Protein AF-A0A7V8SJV7-F1 (afdb_monomer_lite)

Secondary structure (DSSP, 8-state):
--TTPPPHHHHTTT--HHHHHHHHS---EEEETTTEEEEPPB--SS--EETTEE--TT--GGGTTSPEEEEEESHHHHTTTS-GGGSHHHHHHHHHHHTT---EEEE---GGGGSHHHHHHHHTTS---TT-EEEEE-SPPPPHHHHHHTTT-----GGGTPSS-TT---BSSSS-B-HHHHHHHHHHHHHHHHHTT--

pLDDT: mean 91.73, std 7.75, range [42.62, 98.56]

Organism: NCBI:txid1494461

Foldseek 3Di:
DPPPDQFPQLVVVVDDPQNSCQQQDQQDWDDDPLLAIFGDADDDPFWGDDPRFTDQPLDDPVLPPPAEEEEEEAPQQNARQGGNCLHLQNLLSVVCVVVVHRYHYTSNYHHVRLDVSRRVSVVVVDDDDPLHHYHYDYPDDDDPVRCVVCVVVDDDCVVLPDPPDDLPDQDSDPDHGHSSSSNSVNVRVNVVCVVVVSD

Sequence (199 aa):
MKQGIIPEALLRFGENKVYANDVLDGWGLQSHEGGYDTLTDKTSTFVNRKNGYRLSPINEEENKDNKKVYFFGNSVMYGIGSDDVHTLPNLVGRNALSDNKSIYVENRANFSMNDYVRSTNLLKQIDISDEDIIVFGTHLALTVEQQNMLNGEYIDMQPYFERPHEMGEVFLDMTHMNKVGYEKMASVVYNYLVEKGLI

Structure (mmCIF, N/CA/C/O backbone):
data_AF-A0A7V8SJV7-F1
#
_entry.id   AF-A0A7V8SJV7-F1
#
loop_
_atom_site.group_PDB
_atom_site.id
_atom_site.type_symbol
_atom_site.label_atom_id
_atom_site.label_alt_id
_atom_site.label_comp_id
_atom_site.label_asym_id
_atom_site.label_entity_id
_atom_site.label_seq_id
_atom_site.pdbx_PDB_ins_code
_atom_site.Cartn_x
_atom_site.Cartn_y
_atom_site.Cartn_z
_atom_site.occupancy
_atom_site.B_iso_or_equiv
_atom_site.auth_seq_id
_atom_site.auth_comp_id
_atom_site.auth_asym_id
_atom_site.auth_atom_id
_atom_site.pdbx_PDB_model_num
ATOM 1 N N . MET A 1 1 ? 11.707 3.917 -17.491 1.00 48.69 1 MET A N 1
ATOM 2 C CA . MET A 1 1 ? 13.102 3.419 -17.433 1.00 48.69 1 MET A CA 1
ATOM 3 C C . MET A 1 1 ? 13.507 2.893 -18.805 1.00 48.69 1 MET A C 1
ATOM 5 O O . MET A 1 1 ? 12.675 2.277 -19.459 1.00 48.69 1 MET A O 1
ATOM 9 N N . LYS A 1 2 ? 14.741 3.142 -19.273 1.00 42.62 2 LYS A N 1
ATOM 10 C CA . LYS A 1 2 ? 15.271 2.438 -20.457 1.00 42.62 2 LYS A CA 1
ATOM 11 C C . LYS A 1 2 ? 15.326 0.944 -20.124 1.00 42.62 2 LYS A C 1
ATOM 13 O O . LYS A 1 2 ? 15.839 0.599 -19.062 1.00 42.62 2 LYS A O 1
ATOM 18 N N . GLN A 1 3 ? 14.792 0.082 -20.992 1.00 49.69 3 GLN A N 1
ATOM 19 C CA . GLN A 1 3 ? 14.873 -1.371 -20.809 1.00 49.69 3 GLN A CA 1
ATOM 20 C C . GLN A 1 3 ? 16.333 -1.780 -20.541 1.00 49.69 3 GLN A C 1
ATOM 22 O O . GLN A 1 3 ? 17.220 -1.456 -21.329 1.00 49.69 3 GLN A O 1
ATOM 27 N N . GLY A 1 4 ? 16.581 -2.457 -19.414 1.00 62.34 4 GLY A N 1
ATOM 28 C CA . GLY A 1 4 ? 17.861 -3.109 -19.111 1.00 62.34 4 GLY A CA 1
ATOM 29 C C . GLY A 1 4 ? 18.773 -2.455 -18.063 1.00 62.34 4 GLY A C 1
ATOM 30 O O . GLY A 1 4 ? 19.779 -3.075 -17.719 1.00 62.34 4 GLY A O 1
ATOM 31 N N . ILE A 1 5 ? 18.457 -1.270 -17.524 1.00 78.69 5 ILE A N 1
ATOM 32 C CA . ILE A 1 5 ? 19.232 -0.677 -16.415 1.00 78.69 5 ILE A CA 1
ATOM 33 C C . ILE A 1 5 ? 18.546 -1.002 -15.086 1.00 78.69 5 ILE A C 1
ATOM 35 O O . ILE A 1 5 ? 17.416 -0.579 -14.857 1.00 78.69 5 ILE A O 1
ATOM 39 N N . ILE A 1 6 ? 19.242 -1.741 -14.218 1.00 83.69 6 ILE A N 1
ATOM 40 C CA . ILE A 1 6 ? 18.799 -2.009 -12.844 1.00 83.69 6 ILE A CA 1
ATOM 41 C C . ILE A 1 6 ? 19.159 -0.790 -11.983 1.00 83.69 6 ILE A C 1
ATOM 43 O O . ILE A 1 6 ? 20.321 -0.373 -12.024 1.00 83.69 6 ILE A O 1
ATOM 47 N N . PRO A 1 7 ? 18.219 -0.224 -11.206 1.00 85.88 7 PRO A N 1
ATOM 48 C CA . PRO A 1 7 ? 18.524 0.840 -10.255 1.00 85.88 7 PRO A CA 1
ATOM 49 C C . PRO A 1 7 ? 19.639 0.440 -9.279 1.00 85.88 7 PRO A C 1
ATOM 51 O O . PRO A 1 7 ? 19.616 -0.653 -8.710 1.00 85.88 7 PRO A O 1
ATOM 54 N N . GLU A 1 8 ? 20.597 1.338 -9.040 1.00 86.69 8 GLU A N 1
ATOM 55 C CA . GLU A 1 8 ? 21.720 1.107 -8.115 1.00 86.69 8 GLU A CA 1
ATOM 56 C C . GLU A 1 8 ? 21.239 0.750 -6.702 1.00 86.69 8 GLU A C 1
ATOM 58 O O . GLU A 1 8 ? 21.776 -0.150 -6.054 1.00 86.69 8 GLU A O 1
ATOM 63 N N . ALA A 1 9 ? 20.154 1.390 -6.266 1.00 87.69 9 ALA A N 1
ATOM 64 C CA . ALA A 1 9 ? 19.517 1.135 -4.984 1.00 87.69 9 ALA A CA 1
ATOM 65 C C . ALA A 1 9 ? 18.977 -0.302 -4.826 1.00 87.69 9 ALA A C 1
ATOM 67 O O . ALA A 1 9 ? 18.765 -0.723 -3.693 1.00 87.69 9 ALA A O 1
ATOM 68 N N . LEU A 1 10 ? 18.795 -1.071 -5.911 1.00 87.94 10 LEU A N 1
ATOM 69 C CA . LEU A 1 10 ? 18.535 -2.517 -5.845 1.00 87.94 10 LEU A CA 1
ATOM 70 C C . LEU A 1 10 ? 19.834 -3.331 -5.815 1.00 87.94 10 LEU A C 1
ATOM 72 O O . LEU A 1 10 ? 19.969 -4.255 -5.016 1.00 87.94 10 LEU A O 1
ATOM 76 N N . LEU A 1 11 ? 20.819 -2.961 -6.638 1.00 85.44 11 LEU A N 1
ATOM 77 C CA . LEU A 1 11 ? 22.111 -3.657 -6.718 1.00 85.44 11 LEU A CA 1
ATOM 78 C C . LEU A 1 11 ? 22.851 -3.692 -5.374 1.00 85.44 11 LEU A C 1
ATOM 80 O O . LEU A 1 11 ? 23.536 -4.671 -5.077 1.00 85.44 11 LEU A O 1
ATOM 84 N N . ARG A 1 12 ? 22.675 -2.660 -4.539 1.00 83.56 12 ARG A N 1
ATOM 85 C CA . ARG A 1 12 ? 23.255 -2.568 -3.188 1.00 83.56 12 ARG A CA 1
ATOM 86 C C . ARG A 1 12 ? 22.945 -3.781 -2.303 1.00 83.56 12 ARG A C 1
ATOM 88 O O . ARG A 1 12 ? 23.726 -4.078 -1.405 1.00 83.56 12 ARG A O 1
ATOM 95 N N . PHE A 1 13 ? 21.843 -4.486 -2.550 1.00 84.31 13 PHE A N 1
ATOM 96 C CA . PHE A 1 13 ? 21.436 -5.636 -1.741 1.00 84.31 13 PHE A CA 1
ATOM 97 C C . PHE A 1 13 ? 21.752 -6.988 -2.384 1.00 84.31 13 PHE A C 1
ATOM 99 O O . PHE A 1 13 ? 21.229 -8.009 -1.948 1.00 84.31 13 PHE A O 1
ATOM 106 N N . GLY A 1 14 ? 22.610 -7.008 -3.409 1.00 81.06 14 GLY A N 1
ATOM 107 C CA . GLY A 1 14 ? 22.932 -8.231 -4.144 1.00 81.06 14 GLY A CA 1
ATOM 108 C C . GLY A 1 14 ? 21.791 -8.716 -5.041 1.00 81.06 14 GLY A C 1
ATOM 109 O O . GLY A 1 14 ? 21.840 -9.847 -5.527 1.00 81.06 14 GLY A O 1
ATOM 110 N N . GLU A 1 15 ? 20.782 -7.872 -5.279 1.00 85.38 15 GLU A N 1
ATOM 111 C CA . GLU A 1 15 ? 19.633 -8.234 -6.100 1.00 85.38 15 GLU A CA 1
ATOM 112 C C . GLU A 1 15 ? 20.052 -8.397 -7.561 1.00 85.38 15 GLU A C 1
ATOM 114 O O . GLU A 1 15 ? 20.725 -7.551 -8.159 1.00 85.38 15 GLU A O 1
ATOM 119 N N . ASN A 1 16 ? 19.660 -9.524 -8.148 1.00 88.00 16 ASN A N 1
ATOM 120 C CA . ASN A 1 16 ? 20.040 -9.880 -9.508 1.00 88.00 16 ASN A CA 1
ATOM 121 C C . ASN A 1 16 ? 18.997 -9.396 -10.536 1.00 88.00 16 ASN A C 1
ATOM 123 O O . ASN A 1 16 ? 17.955 -8.832 -10.204 1.00 88.00 16 ASN A O 1
ATOM 127 N N . LYS A 1 17 ? 19.261 -9.648 -11.824 1.00 89.00 17 LYS A N 1
ATOM 128 C CA . LYS A 1 17 ? 18.330 -9.306 -12.916 1.00 89.00 17 LYS A CA 1
ATOM 129 C C . LYS A 1 17 ? 16.954 -9.961 -12.780 1.00 89.00 17 LYS A C 1
ATOM 131 O O . LYS A 1 17 ? 15.976 -9.358 -13.202 1.00 89.00 17 LYS A O 1
ATOM 136 N N . VAL A 1 18 ? 16.876 -11.172 -12.223 1.00 90.62 18 VAL A N 1
ATOM 137 C CA . VAL A 1 18 ? 15.602 -11.876 -12.012 1.00 90.62 18 VAL A CA 1
ATOM 138 C C . VAL A 1 18 ? 14.773 -11.132 -10.970 1.00 90.62 18 VAL A C 1
ATOM 140 O O . VAL A 1 18 ? 13.625 -10.807 -11.249 1.00 90.62 18 VAL A O 1
ATOM 143 N N . TYR A 1 19 ? 15.378 -10.774 -9.833 1.00 92.69 19 TYR A N 1
ATOM 144 C CA . TYR A 1 19 ? 14.725 -9.946 -8.818 1.00 92.69 19 TYR A CA 1
ATOM 145 C C . TYR A 1 19 ? 14.263 -8.611 -9.405 1.00 92.69 19 TYR A C 1
ATOM 147 O O . TYR A 1 19 ? 13.090 -8.263 -9.308 1.00 92.69 19 TYR A O 1
ATOM 155 N N . ALA A 1 20 ? 15.169 -7.886 -10.070 1.00 91.56 20 ALA A N 1
ATOM 156 C CA . ALA A 1 20 ? 14.862 -6.576 -10.635 1.00 91.56 20 ALA A CA 1
ATOM 157 C C . ALA A 1 20 ? 13.698 -6.635 -11.636 1.00 91.56 20 ALA A C 1
ATOM 159 O O . ALA A 1 20 ? 12.823 -5.777 -11.597 1.00 91.56 20 ALA A O 1
ATOM 160 N N . ASN A 1 21 ? 13.655 -7.655 -12.497 1.00 90.12 21 ASN A N 1
ATOM 161 C CA . ASN A 1 21 ? 12.530 -7.852 -13.406 1.00 90.12 21 ASN A CA 1
ATOM 162 C C . ASN A 1 21 ? 11.239 -8.138 -12.634 1.00 90.12 21 ASN A C 1
ATOM 164 O O . ASN A 1 21 ? 10.219 -7.529 -12.922 1.00 90.12 21 ASN A O 1
ATOM 168 N N . ASP A 1 22 ? 11.268 -9.005 -11.625 1.00 92.19 22 ASP A N 1
ATOM 169 C CA . ASP A 1 22 ? 10.061 -9.363 -10.883 1.00 92.19 22 ASP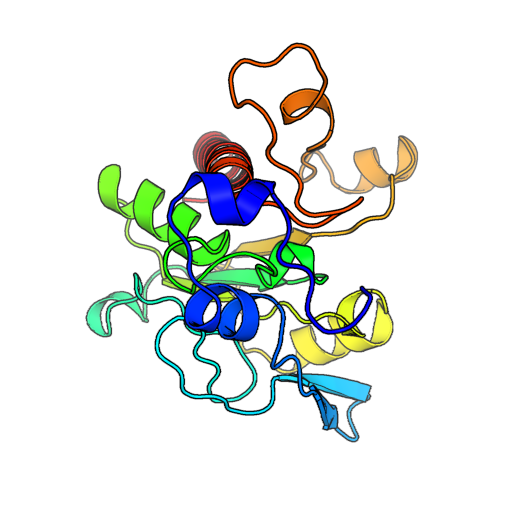 A CA 1
ATOM 170 C C . ASP A 1 22 ? 9.426 -8.174 -10.151 1.00 92.19 22 ASP A C 1
ATOM 172 O O . ASP A 1 22 ? 8.202 -8.032 -10.208 1.00 92.19 22 ASP A O 1
ATOM 176 N N . VAL A 1 23 ? 10.237 -7.328 -9.502 1.00 92.81 23 VAL A N 1
ATOM 177 C CA . VAL A 1 23 ? 9.761 -6.219 -8.649 1.00 92.81 23 VAL A CA 1
ATOM 178 C C . VAL A 1 23 ? 9.513 -4.908 -9.398 1.00 92.81 23 VAL A C 1
ATOM 180 O O . VAL A 1 23 ? 8.841 -4.018 -8.870 1.00 92.81 23 VAL A O 1
ATOM 183 N N . LEU A 1 24 ? 10.059 -4.766 -10.611 1.00 90.06 24 LEU A N 1
ATOM 184 C CA . LEU A 1 24 ? 9.850 -3.597 -11.476 1.00 90.06 24 LEU A CA 1
ATOM 185 C C . LEU A 1 24 ? 8.854 -3.862 -12.611 1.00 90.06 24 LEU A C 1
ATOM 187 O O . LEU A 1 24 ? 8.426 -2.909 -13.254 1.00 90.06 24 LEU A O 1
ATOM 191 N N . ASP A 1 25 ? 8.459 -5.115 -12.847 1.00 81.62 25 ASP A N 1
ATOM 192 C CA . ASP A 1 25 ? 7.519 -5.516 -13.902 1.00 81.62 25 ASP A CA 1
ATOM 193 C C . ASP A 1 25 ? 6.270 -6.215 -13.341 1.00 81.62 25 ASP A C 1
ATOM 195 O O . ASP A 1 25 ? 6.180 -6.599 -12.173 1.00 81.62 25 ASP A O 1
ATOM 199 N N . GLY A 1 26 ? 5.286 -6.447 -14.205 1.00 64.44 26 GLY A N 1
ATOM 200 C CA . GLY A 1 26 ? 4.135 -7.291 -13.930 1.00 64.44 26 GLY A CA 1
ATOM 201 C C . GLY A 1 26 ? 3.063 -6.546 -13.165 1.00 64.44 26 GLY A C 1
ATOM 202 O O . GLY A 1 26 ? 2.604 -7.023 -12.137 1.00 64.44 26 GLY A O 1
ATOM 203 N N . TRP A 1 27 ? 2.687 -5.369 -13.658 1.00 75.06 27 TRP A N 1
ATOM 204 C CA . TRP A 1 27 ? 1.606 -4.556 -13.101 1.00 75.06 27 TRP A CA 1
ATOM 205 C C . TRP A 1 27 ? 0.420 -4.600 -14.074 1.00 75.06 27 TRP A C 1
ATOM 207 O O . TRP A 1 27 ? -0.208 -3.599 -14.381 1.00 75.06 27 TRP A O 1
ATOM 217 N N . GLY A 1 28 ? 0.133 -5.769 -14.650 1.00 88.69 28 GLY A N 1
ATOM 218 C CA . GLY A 1 28 ? -1.054 -5.917 -15.490 1.00 88.69 28 GLY A CA 1
ATOM 219 C C . GLY A 1 28 ? -2.304 -5.559 -14.687 1.00 88.69 28 GLY A C 1
ATOM 220 O O . GLY A 1 28 ? -2.431 -6.015 -13.546 1.00 88.69 28 GLY A O 1
ATOM 221 N N . LEU A 1 29 ? -3.187 -4.751 -15.273 1.00 93.62 29 LEU A N 1
ATOM 222 C CA . LEU A 1 29 ? -4.510 -4.449 -14.731 1.00 93.62 29 LEU A CA 1
ATOM 223 C C . LEU A 1 29 ? -5.591 -5.110 -15.568 1.00 93.62 29 LEU A C 1
ATOM 225 O O . LEU A 1 29 ? -5.466 -5.243 -16.786 1.00 93.62 29 LEU A O 1
ATOM 229 N N . GLN A 1 30 ? -6.671 -5.460 -14.891 1.00 95.31 30 GLN A N 1
ATOM 230 C CA . GLN A 1 30 ? -7.943 -5.808 -15.484 1.00 95.31 30 GLN A CA 1
ATOM 231 C C . GLN A 1 30 ? -8.956 -4.732 -15.100 1.00 95.31 30 GLN A C 1
ATOM 233 O O . GLN A 1 30 ? -9.189 -4.507 -13.913 1.00 95.31 30 GLN A O 1
ATOM 238 N N . SER A 1 31 ? -9.545 -4.087 -16.106 1.00 95.81 31 SER A N 1
ATOM 239 C CA . SER A 1 31 ? -10.628 -3.124 -15.909 1.00 95.81 31 SER A CA 1
ATOM 240 C C . SER A 1 31 ? -11.980 -3.810 -15.850 1.00 95.81 31 SER A C 1
ATOM 242 O O . SER A 1 31 ? -12.256 -4.725 -16.626 1.00 95.81 31 SER A O 1
ATOM 244 N N . HIS A 1 32 ? -12.831 -3.323 -14.953 1.00 95.62 32 HIS A N 1
ATOM 245 C CA . HIS A 1 32 ? -14.173 -3.844 -14.720 1.00 95.62 32 HIS A CA 1
ATOM 246 C C . HIS A 1 32 ? -15.228 -2.803 -15.092 1.00 95.62 32 HIS A C 1
ATOM 248 O O . HIS A 1 32 ? -15.006 -1.599 -14.946 1.00 95.62 32 HIS A O 1
ATOM 254 N N . GLU A 1 33 ? -16.402 -3.259 -15.537 1.00 93.50 33 GLU A N 1
ATOM 255 C CA . GLU A 1 33 ? -17.519 -2.383 -15.938 1.00 93.50 33 GLU A CA 1
ATOM 256 C C . GLU A 1 33 ? -17.985 -1.452 -14.807 1.00 93.50 33 GLU A C 1
ATOM 258 O O . GLU A 1 33 ? -18.451 -0.346 -15.068 1.00 93.50 33 GLU A O 1
ATOM 263 N N . GLY A 1 34 ? -17.775 -1.851 -13.547 1.00 93.00 34 GLY A N 1
ATOM 264 C CA . GLY A 1 34 ? -18.027 -1.027 -12.360 1.00 93.00 34 GLY A CA 1
ATOM 265 C C . GLY A 1 34 ? -17.076 0.166 -12.186 1.00 93.00 34 GLY A C 1
ATOM 266 O O . GLY A 1 34 ? -17.136 0.841 -11.161 1.00 93.00 34 GLY A O 1
ATOM 267 N N . GLY A 1 35 ? -16.183 0.428 -13.145 1.00 95.12 35 GLY A N 1
ATOM 268 C CA . GLY A 1 35 ? -15.289 1.582 -13.127 1.00 95.12 35 GLY A CA 1
ATOM 269 C C . GLY A 1 35 ? -14.179 1.468 -12.086 1.00 95.12 35 GLY A C 1
ATOM 270 O O . GLY A 1 35 ? -13.818 2.476 -11.482 1.00 95.12 35 GLY A O 1
ATOM 271 N N . TYR A 1 36 ? -13.668 0.258 -11.862 1.00 95.31 36 TYR A N 1
ATOM 272 C CA . TYR A 1 36 ? -12.511 -0.032 -11.015 1.00 95.31 36 TYR A CA 1
ATOM 273 C C . TYR A 1 36 ? -11.554 -0.987 -11.737 1.00 95.31 36 TYR A C 1
ATOM 275 O O . TYR A 1 36 ? -11.956 -1.691 -12.666 1.00 95.31 36 TYR A O 1
ATOM 283 N N . ASP A 1 37 ? -10.296 -1.023 -11.295 1.00 95.56 37 ASP A N 1
ATOM 284 C CA . ASP A 1 37 ? -9.301 -1.976 -11.788 1.00 95.56 37 ASP A CA 1
ATOM 285 C C . ASP A 1 37 ? -8.809 -2.889 -10.669 1.00 95.56 37 ASP A C 1
ATOM 287 O O . ASP A 1 37 ? -8.705 -2.484 -9.508 1.00 95.56 37 ASP A O 1
ATOM 291 N N . THR A 1 38 ? -8.438 -4.108 -11.047 1.00 95.38 38 THR A N 1
ATOM 292 C CA . THR A 1 38 ? -7.729 -5.060 -10.188 1.00 95.38 38 THR A CA 1
ATOM 293 C C . THR A 1 38 ? -6.444 -5.525 -10.859 1.00 95.38 38 THR A C 1
ATOM 295 O O . THR A 1 38 ? -6.291 -5.430 -12.077 1.00 95.38 38 THR A O 1
ATOM 298 N N . LEU A 1 39 ? -5.506 -6.059 -10.080 1.00 95.50 39 LEU A N 1
ATOM 299 C CA . LEU A 1 39 ? -4.285 -6.642 -10.632 1.00 95.50 39 LEU A CA 1
ATOM 300 C C . LEU A 1 39 ? -4.593 -7.949 -11.373 1.00 95.50 39 LEU A C 1
ATOM 302 O O . LEU A 1 39 ? -5.377 -8.766 -10.902 1.00 95.50 39 LEU A O 1
ATOM 306 N N . THR A 1 40 ? -3.948 -8.177 -12.513 1.00 95.44 40 THR A N 1
ATOM 307 C CA . THR A 1 40 ? -3.954 -9.505 -13.134 1.00 95.44 40 THR A CA 1
ATOM 308 C C . THR A 1 40 ? -3.154 -10.486 -12.285 1.00 95.44 40 THR A C 1
ATOM 310 O O . THR A 1 40 ? -2.173 -10.105 -11.642 1.00 95.44 40 THR A O 1
ATOM 313 N N . ASP A 1 41 ? -3.529 -11.759 -12.308 1.00 95.75 41 ASP A N 1
ATOM 314 C CA . ASP A 1 41 ? -2.775 -12.786 -11.596 1.00 95.75 41 ASP A CA 1
ATOM 315 C C . ASP A 1 41 ? -1.335 -12.890 -12.137 1.00 95.75 41 ASP A C 1
ATOM 317 O O . ASP A 1 41 ? -1.059 -12.705 -13.327 1.00 95.75 41 ASP A O 1
ATOM 321 N N . LYS A 1 42 ? -0.383 -13.133 -11.235 1.00 94.06 42 LYS A N 1
ATOM 322 C CA . LYS A 1 42 ? 1.035 -13.390 -11.530 1.00 94.06 42 LYS A CA 1
ATOM 323 C C . LYS A 1 42 ? 1.591 -14.274 -10.434 1.00 94.06 42 LYS A C 1
ATOM 325 O O . LYS A 1 42 ? 1.377 -14.006 -9.256 1.00 94.06 42 LYS A O 1
ATOM 330 N N . THR A 1 43 ? 2.372 -15.262 -10.830 1.00 94.62 43 THR A N 1
ATOM 331 C CA . THR A 1 43 ? 3.179 -16.055 -9.908 1.00 94.62 43 THR A CA 1
ATOM 332 C C . THR A 1 43 ? 4.626 -15.938 -10.341 1.00 94.62 43 THR A C 1
ATOM 334 O O . THR A 1 43 ? 4.944 -16.177 -11.507 1.00 94.62 43 THR A O 1
ATOM 337 N N . SER A 1 44 ? 5.491 -15.536 -9.419 1.00 94.19 44 SER A N 1
ATOM 338 C CA . SER A 1 44 ? 6.931 -15.454 -9.638 1.00 94.19 44 SER A CA 1
ATOM 339 C C . SER A 1 44 ? 7.673 -15.713 -8.328 1.00 94.19 44 SER A C 1
ATOM 341 O O . SER A 1 44 ? 7.059 -15.950 -7.288 1.00 94.19 44 SER A O 1
ATOM 343 N N . THR A 1 45 ? 9.003 -15.695 -8.369 1.00 93.88 45 THR A N 1
ATOM 344 C CA . THR A 1 45 ? 9.815 -15.945 -7.174 1.00 93.88 45 THR A CA 1
ATOM 345 C C . THR A 1 45 ? 9.625 -14.853 -6.121 1.00 93.88 45 THR A C 1
ATOM 347 O O . THR A 1 45 ? 9.597 -15.158 -4.933 1.00 93.88 45 THR A O 1
ATOM 350 N N . PHE A 1 46 ? 9.488 -13.594 -6.547 1.00 95.31 46 PHE A N 1
ATOM 351 C CA . PHE A 1 46 ? 9.515 -12.440 -5.642 1.00 95.31 46 PHE A CA 1
ATOM 352 C C . PHE A 1 46 ? 8.202 -11.654 -5.576 1.00 95.31 46 PHE A C 1
ATOM 354 O O . PHE A 1 46 ? 7.996 -10.917 -4.613 1.00 95.31 46 PHE A O 1
ATOM 361 N N . VAL A 1 47 ? 7.330 -11.772 -6.585 1.00 94.94 47 VAL A N 1
ATOM 362 C CA . VAL A 1 47 ? 6.089 -10.991 -6.666 1.00 94.94 47 VAL A CA 1
ATOM 363 C C . VAL A 1 47 ? 4.916 -11.858 -7.090 1.00 94.94 47 VAL A C 1
ATOM 365 O O . VAL A 1 47 ? 4.840 -12.325 -8.230 1.00 94.94 47 VAL A O 1
ATOM 368 N N . ASN A 1 48 ? 3.946 -11.991 -6.194 1.00 95.88 48 ASN A N 1
ATOM 369 C CA . ASN A 1 48 ? 2.771 -12.822 -6.387 1.00 95.88 48 ASN A CA 1
ATOM 370 C C . ASN A 1 48 ? 1.493 -12.000 -6.256 1.00 95.88 48 ASN A C 1
ATOM 372 O O . ASN A 1 48 ? 1.278 -11.244 -5.308 1.00 95.88 48 ASN A O 1
ATOM 376 N N . ARG A 1 49 ? 0.616 -12.164 -7.243 1.00 95.12 49 ARG A N 1
ATOM 377 C CA . ARG A 1 49 ? -0.676 -11.491 -7.343 1.00 95.12 49 ARG A CA 1
ATOM 378 C C . ARG A 1 49 ? -1.720 -12.543 -7.641 1.00 95.12 49 ARG A C 1
ATOM 380 O O . ARG A 1 49 ? -1.523 -13.364 -8.539 1.00 95.12 49 ARG A O 1
ATOM 387 N N . LYS A 1 50 ? -2.807 -12.522 -6.889 1.00 95.69 50 LYS A N 1
ATOM 388 C CA . LYS A 1 50 ? -3.894 -13.477 -7.050 1.00 95.69 50 LYS A CA 1
ATOM 389 C C . LYS A 1 50 ? -5.208 -12.809 -6.697 1.00 95.69 50 LYS A C 1
ATOM 391 O O . LYS A 1 50 ? -5.263 -12.041 -5.740 1.00 95.69 50 LYS A O 1
ATOM 396 N N . ASN A 1 51 ? -6.262 -13.122 -7.443 1.00 95.38 51 ASN A N 1
ATOM 397 C CA . ASN A 1 51 ? -7.617 -12.627 -7.191 1.00 95.38 51 ASN A CA 1
ATOM 398 C C . ASN A 1 51 ? -7.697 -11.091 -7.144 1.00 95.38 51 ASN A C 1
ATOM 400 O O . ASN A 1 51 ? -8.458 -10.521 -6.362 1.00 95.38 51 ASN A O 1
ATOM 404 N N . GLY A 1 52 ? -6.902 -10.406 -7.967 1.00 94.88 52 GLY A N 1
ATOM 405 C CA . GLY A 1 52 ? -6.987 -8.955 -8.088 1.00 94.88 52 GLY A CA 1
ATOM 406 C C . GLY A 1 52 ? -6.080 -8.135 -7.170 1.00 94.88 52 GLY A C 1
ATOM 407 O O . GLY A 1 52 ? -6.071 -6.911 -7.306 1.00 94.88 52 GLY A O 1
ATOM 408 N N . TYR A 1 53 ? -5.319 -8.759 -6.267 1.00 95.44 53 TYR A N 1
ATOM 409 C CA . TYR A 1 53 ? -4.469 -8.065 -5.294 1.00 95.44 53 TYR A CA 1
ATOM 410 C C . TYR A 1 53 ? -3.107 -8.749 -5.113 1.00 95.44 53 TYR A C 1
ATOM 412 O O . TYR A 1 53 ? -2.898 -9.888 -5.544 1.00 95.44 53 TYR A O 1
ATOM 420 N N . ARG A 1 54 ? -2.149 -8.029 -4.523 1.00 95.88 54 ARG A N 1
ATOM 421 C CA . ARG A 1 54 ? -0.808 -8.555 -4.243 1.00 95.88 54 ARG A CA 1
ATOM 422 C C . ARG A 1 54 ? -0.821 -9.329 -2.925 1.00 95.88 54 ARG A C 1
ATOM 424 O O . ARG A 1 54 ? -1.428 -8.881 -1.955 1.00 95.88 54 ARG A O 1
ATOM 431 N N . LEU A 1 55 ? -0.179 -10.493 -2.897 1.00 95.44 55 LEU A N 1
ATOM 432 C CA . LEU A 1 55 ? -0.198 -11.371 -1.730 1.00 95.44 55 LEU A CA 1
ATOM 433 C C . LEU A 1 55 ? 0.751 -10.876 -0.632 1.00 95.44 55 LEU A C 1
ATOM 435 O O . LEU A 1 55 ? 1.861 -10.430 -0.914 1.00 95.44 55 LEU A O 1
ATOM 439 N N . SER A 1 56 ? 0.310 -11.010 0.620 1.00 96.44 56 SER A N 1
ATOM 440 C CA . SER A 1 56 ? 1.106 -10.734 1.820 1.00 96.44 56 SER A CA 1
ATOM 441 C C . SER A 1 56 ? 1.508 -12.066 2.468 1.00 96.44 56 SER A C 1
ATOM 443 O O . SER A 1 56 ? 0.657 -12.702 3.089 1.00 96.44 56 SER A O 1
ATOM 445 N N . PRO A 1 57 ? 2.762 -12.530 2.335 1.00 95.19 57 PRO A N 1
ATOM 446 C CA . PRO A 1 57 ? 3.191 -13.835 2.849 1.00 95.19 57 PRO A CA 1
ATOM 447 C C . PRO A 1 57 ? 3.187 -13.946 4.381 1.00 95.19 57 PRO A C 1
ATOM 449 O O . PRO A 1 57 ? 3.289 -15.054 4.892 1.00 95.19 57 PRO A O 1
ATOM 452 N N . ILE A 1 58 ? 3.079 -12.831 5.111 1.00 94.44 58 ILE A N 1
ATOM 453 C CA . ILE A 1 58 ? 2.904 -12.824 6.570 1.00 94.44 58 ILE A CA 1
ATOM 454 C C . ILE A 1 58 ? 1.517 -13.311 7.008 1.00 94.44 58 ILE A C 1
ATOM 456 O O . ILE A 1 58 ? 1.340 -13.687 8.161 1.00 94.44 58 ILE A O 1
ATOM 460 N N . ASN A 1 59 ? 0.527 -13.285 6.112 1.00 92.50 59 ASN A N 1
ATOM 461 C CA . ASN A 1 59 ? -0.816 -13.725 6.449 1.00 92.50 59 ASN A CA 1
ATOM 462 C C . ASN A 1 59 ? -0.857 -15.246 6.556 1.00 92.50 59 ASN A C 1
ATOM 464 O O . ASN A 1 59 ? -0.628 -15.961 5.579 1.00 92.50 59 ASN A O 1
ATOM 468 N N . GLU A 1 60 ? -1.247 -15.721 7.729 1.00 84.19 60 GLU A N 1
ATOM 469 C CA . GLU A 1 60 ? -1.554 -17.124 7.964 1.00 84.19 60 GLU A CA 1
ATOM 470 C C . GLU A 1 60 ? -3.067 -17.348 7.864 1.00 84.19 60 GLU A C 1
ATOM 472 O O . GLU A 1 60 ? -3.862 -16.468 8.199 1.00 84.19 60 GLU A O 1
ATOM 477 N N . GLU A 1 61 ? -3.481 -18.530 7.398 1.00 81.31 61 GLU A N 1
ATOM 478 C CA . GLU A 1 61 ? -4.904 -18.875 7.238 1.00 81.31 61 GLU A CA 1
ATOM 479 C C . GLU A 1 61 ? -5.664 -18.791 8.572 1.00 81.31 61 GLU A C 1
ATOM 481 O O . GLU A 1 61 ? -6.834 -18.418 8.596 1.00 81.31 61 GLU A O 1
ATOM 486 N N . GLU A 1 62 ? -4.987 -19.084 9.685 1.00 79.19 62 GLU A N 1
ATOM 487 C CA . GLU A 1 62 ? -5.539 -18.969 11.039 1.00 79.19 62 GLU A CA 1
ATOM 488 C C . GLU A 1 62 ? -5.866 -17.529 11.455 1.00 79.19 62 GLU A C 1
ATOM 490 O O . GLU A 1 62 ? -6.700 -17.325 12.332 1.00 79.19 62 GLU A O 1
ATOM 495 N N . ASN A 1 63 ? -5.274 -16.530 10.792 1.00 79.31 63 ASN A N 1
ATOM 496 C CA . ASN A 1 63 ? -5.447 -15.117 11.120 1.00 79.31 63 ASN A CA 1
ATOM 497 C C . ASN A 1 63 ? -6.442 -14.393 10.201 1.00 79.31 63 ASN A C 1
ATOM 499 O O . ASN A 1 63 ? -6.631 -13.189 10.343 1.00 79.31 63 ASN A O 1
ATOM 503 N N . LYS A 1 64 ? -7.095 -15.092 9.262 1.00 81.44 64 LYS A N 1
ATOM 504 C CA . LYS A 1 64 ? -8.003 -14.476 8.270 1.00 81.44 64 LYS A CA 1
ATOM 505 C C . LYS A 1 64 ? -9.234 -13.785 8.861 1.00 81.44 64 LYS A C 1
ATOM 507 O O . LYS A 1 64 ? -9.806 -12.908 8.214 1.00 81.44 64 LYS A O 1
ATOM 512 N N . ASP A 1 65 ? -9.629 -14.209 10.059 1.00 83.44 65 ASP A N 1
ATOM 513 C CA . ASP A 1 65 ? -10.795 -13.698 10.782 1.00 8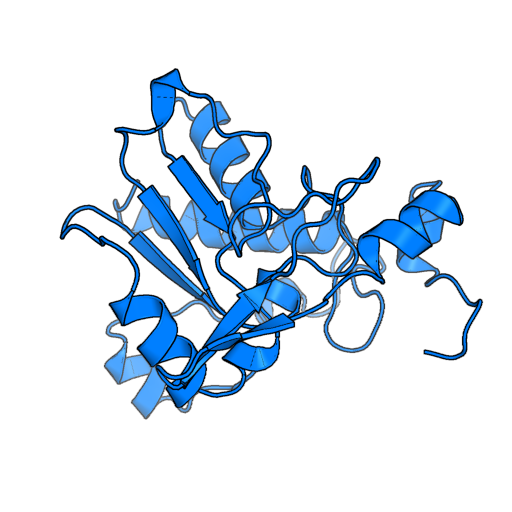3.44 65 ASP A CA 1
ATOM 514 C C . ASP A 1 65 ? -10.407 -12.620 11.812 1.00 83.44 65 ASP A C 1
ATOM 516 O O . ASP A 1 65 ? -11.270 -12.079 12.502 1.00 83.44 65 ASP A O 1
ATOM 520 N N . ASN A 1 66 ? -9.115 -12.284 11.916 1.00 87.00 66 ASN A N 1
ATOM 521 C CA . ASN A 1 66 ? -8.654 -11.180 12.753 1.00 87.00 66 ASN A CA 1
ATOM 522 C C . ASN A 1 66 ? -8.920 -9.833 12.078 1.00 87.00 66 ASN A C 1
ATOM 524 O O . ASN A 1 66 ? -9.236 -9.760 10.889 1.00 87.00 66 ASN A O 1
ATOM 528 N N . LYS A 1 67 ? -8.746 -8.753 12.849 1.00 92.75 67 LYS A N 1
ATOM 529 C CA . LYS A 1 67 ? -8.875 -7.372 12.372 1.00 92.75 67 LYS A CA 1
ATOM 530 C C . LYS A 1 67 ? -8.078 -7.176 11.081 1.00 92.75 67 LYS A C 1
ATOM 532 O O . LYS A 1 67 ? -6.869 -7.444 11.055 1.00 92.75 67 LYS A O 1
ATOM 537 N N . LYS A 1 68 ? -8.742 -6.713 10.019 1.00 96.38 68 LYS A N 1
ATOM 538 C CA . LYS A 1 68 ? -8.102 -6.546 8.715 1.00 96.38 68 LYS A CA 1
ATOM 539 C C . LYS A 1 68 ? -7.576 -5.131 8.560 1.00 96.38 68 LYS A C 1
ATOM 541 O O . LYS A 1 68 ? -8.224 -4.156 8.932 1.00 96.38 68 LYS A O 1
ATOM 546 N N . VAL A 1 69 ? -6.393 -5.022 7.973 1.00 97.75 69 VAL A N 1
ATOM 547 C CA . VAL A 1 69 ? -5.787 -3.754 7.575 1.00 97.75 69 VAL A CA 1
ATOM 548 C C . VAL A 1 69 ? -5.600 -3.784 6.067 1.00 97.75 69 VAL A C 1
ATOM 550 O O . VAL A 1 69 ? -4.720 -4.464 5.532 1.00 97.75 69 VAL A O 1
ATOM 553 N N . TYR A 1 70 ? -6.457 -3.052 5.371 1.00 97.50 70 TYR A N 1
ATOM 554 C CA . TYR A 1 70 ? -6.418 -2.928 3.926 1.00 97.50 70 TYR A CA 1
ATOM 555 C C . TYR A 1 70 ? -5.538 -1.751 3.523 1.00 97.50 70 TYR A C 1
ATOM 557 O O . TYR A 1 70 ? -5.710 -0.630 3.996 1.00 97.50 70 TYR A O 1
ATOM 565 N N . PHE A 1 71 ? -4.628 -1.991 2.591 1.00 97.31 71 PHE A N 1
ATOM 566 C CA . PHE A 1 71 ? -3.757 -0.972 2.028 1.00 97.31 71 PHE A CA 1
ATOM 567 C C . PHE A 1 71 ? -4.192 -0.655 0.607 1.00 97.31 71 PHE A C 1
ATOM 569 O O . PHE A 1 71 ? -4.217 -1.527 -0.262 1.00 97.31 71 PHE A O 1
ATOM 576 N N . PHE A 1 72 ? -4.498 0.613 0.373 1.00 95.50 72 PHE A N 1
ATOM 577 C CA . PHE A 1 72 ? -4.941 1.153 -0.902 1.00 95.50 72 PHE A CA 1
ATOM 578 C C . PHE A 1 72 ? -4.038 2.293 -1.347 1.00 95.50 72 PHE A C 1
ATOM 580 O O . PHE A 1 72 ? -3.361 2.930 -0.541 1.00 95.50 72 PHE A O 1
ATOM 587 N N . GLY A 1 73 ? -4.070 2.581 -2.642 1.00 93.44 73 GLY A N 1
ATOM 588 C CA . GLY A 1 73 ? -3.357 3.706 -3.221 1.00 93.44 73 GLY A CA 1
ATOM 589 C C . GLY A 1 73 ? -2.471 3.286 -4.377 1.00 93.44 73 GLY A C 1
ATOM 590 O O . GLY A 1 73 ? -2.693 2.268 -5.029 1.00 93.44 73 GLY A O 1
ATOM 591 N N . ASN A 1 74 ? -1.482 4.125 -4.643 1.00 91.19 74 ASN A N 1
ATOM 592 C CA . ASN A 1 74 ? -0.703 4.108 -5.872 1.00 91.19 74 ASN A CA 1
ATOM 593 C C . ASN A 1 74 ? 0.427 3.056 -5.896 1.00 91.19 74 ASN A C 1
ATOM 595 O O . ASN A 1 74 ? 0.461 2.087 -5.137 1.00 91.19 74 ASN A O 1
ATOM 599 N N . SER A 1 75 ? 1.368 3.259 -6.816 1.00 93.12 75 SER A N 1
ATOM 600 C CA . SER A 1 75 ? 2.522 2.401 -7.067 1.00 93.12 75 SER A CA 1
ATOM 601 C C . SER A 1 75 ? 3.432 2.185 -5.848 1.00 93.12 75 SER A C 1
ATOM 603 O O . SER A 1 75 ? 4.005 1.102 -5.700 1.00 93.12 75 SER A O 1
ATOM 605 N N . VAL A 1 76 ? 3.538 3.169 -4.950 1.00 94.31 76 VAL A N 1
ATOM 606 C CA . VAL A 1 76 ? 4.286 3.021 -3.692 1.00 94.31 76 VAL A CA 1
ATOM 607 C C . VAL A 1 76 ? 3.557 2.069 -2.755 1.00 94.31 76 VAL A C 1
ATOM 609 O O . VAL A 1 76 ? 4.156 1.126 -2.255 1.00 94.31 76 VAL A O 1
ATOM 612 N N . MET A 1 77 ? 2.245 2.229 -2.583 1.00 95.81 77 MET A N 1
ATOM 613 C CA . MET A 1 77 ? 1.457 1.335 -1.723 1.00 95.81 77 MET A CA 1
ATOM 614 C C . MET A 1 77 ? 1.454 -0.109 -2.244 1.00 95.81 77 MET A C 1
ATOM 616 O O . MET A 1 77 ? 1.536 -1.056 -1.464 1.00 95.81 77 MET A O 1
ATOM 620 N N . TYR A 1 78 ? 1.448 -0.282 -3.568 1.00 95.69 78 TYR A N 1
ATOM 621 C CA . TYR A 1 78 ? 1.590 -1.592 -4.205 1.00 95.69 78 TYR A CA 1
ATOM 622 C C . TYR A 1 78 ? 2.958 -2.249 -3.927 1.00 95.69 78 TYR A C 1
ATOM 624 O O . TYR A 1 78 ? 3.060 -3.479 -3.886 1.00 95.69 78 TYR A O 1
ATOM 632 N N . GLY A 1 79 ? 4.014 -1.464 -3.702 1.00 95.25 79 GLY A N 1
ATOM 633 C CA . GLY A 1 79 ? 5.334 -1.983 -3.355 1.00 95.25 79 GLY A CA 1
ATOM 634 C C . GLY A 1 79 ? 6.271 -2.174 -4.549 1.00 95.25 79 GLY A C 1
ATOM 635 O O . GLY A 1 79 ? 7.017 -3.155 -4.577 1.00 95.25 79 GLY A O 1
ATOM 636 N N . ILE A 1 80 ? 6.232 -1.298 -5.561 1.00 93.50 80 ILE A N 1
ATOM 637 C CA . ILE A 1 80 ? 7.213 -1.353 -6.661 1.00 93.50 80 ILE A CA 1
ATOM 638 C C . ILE A 1 80 ? 8.620 -1.196 -6.126 1.00 93.50 80 ILE A C 1
ATOM 640 O O . ILE A 1 80 ? 8.871 -0.336 -5.280 1.00 93.50 80 ILE A O 1
ATOM 644 N N . GLY A 1 81 ? 9.519 -2.034 -6.643 1.00 91.75 81 GLY A N 1
ATOM 645 C CA . GLY A 1 81 ? 10.891 -2.104 -6.162 1.00 91.75 81 GLY A CA 1
ATOM 646 C C . GLY A 1 81 ? 11.118 -3.069 -5.002 1.00 91.75 81 GLY A C 1
ATOM 647 O O . GLY A 1 81 ? 12.269 -3.310 -4.639 1.00 91.75 81 GLY A O 1
ATOM 648 N N . SER A 1 82 ? 10.048 -3.646 -4.454 1.00 94.62 82 SER A N 1
ATOM 649 C CA . SER A 1 82 ? 10.090 -4.601 -3.349 1.00 94.62 82 SER A CA 1
ATOM 650 C C . SER A 1 82 ? 9.504 -5.945 -3.757 1.00 94.62 82 SER A C 1
ATOM 652 O O . SER A 1 82 ? 8.551 -6.000 -4.538 1.00 94.62 82 SER A O 1
ATOM 654 N N . ASP A 1 83 ? 10.040 -7.024 -3.196 1.00 95.69 83 ASP A N 1
ATOM 655 C CA . ASP A 1 83 ? 9.391 -8.337 -3.179 1.00 95.69 83 ASP A CA 1
ATOM 656 C C . ASP A 1 83 ? 8.200 -8.356 -2.199 1.00 95.69 83 ASP A C 1
ATOM 658 O O . ASP A 1 83 ? 7.952 -7.389 -1.475 1.00 95.69 83 ASP A O 1
ATOM 662 N N . ASP A 1 84 ? 7.423 -9.441 -2.195 1.00 96.94 84 ASP A N 1
ATOM 663 C CA . ASP A 1 84 ? 6.217 -9.551 -1.364 1.00 96.94 84 ASP A CA 1
ATOM 664 C C . ASP A 1 84 ? 6.516 -9.419 0.137 1.00 96.94 84 ASP A C 1
ATOM 666 O O . ASP A 1 84 ? 5.739 -8.798 0.872 1.00 96.94 84 ASP A O 1
ATOM 670 N N . VAL A 1 85 ? 7.664 -9.938 0.593 1.00 97.25 85 VAL A N 1
ATOM 671 C CA . VAL A 1 85 ? 8.043 -9.900 2.011 1.00 97.25 85 VAL A CA 1
ATOM 672 C C . VAL A 1 85 ? 8.477 -8.499 2.464 1.00 97.25 85 VAL A C 1
ATOM 674 O O . VAL A 1 85 ? 8.425 -8.215 3.662 1.00 97.25 85 VAL A O 1
ATOM 677 N N . HIS A 1 86 ? 8.859 -7.611 1.549 1.00 97.56 86 HIS A N 1
ATOM 678 C CA . HIS A 1 86 ? 9.266 -6.232 1.838 1.00 97.56 86 HIS A CA 1
ATOM 679 C C . HIS A 1 86 ? 8.247 -5.188 1.349 1.00 97.56 86 HIS A C 1
ATOM 681 O O . HIS A 1 86 ? 8.585 -4.012 1.195 1.00 97.56 86 HIS A O 1
ATOM 687 N N . THR A 1 87 ? 6.996 -5.578 1.092 1.00 97.31 87 THR A N 1
ATOM 688 C CA . THR A 1 87 ? 5.915 -4.606 0.867 1.00 97.31 87 THR A CA 1
ATOM 689 C C . THR A 1 87 ? 5.477 -3.949 2.174 1.00 97.31 87 THR A C 1
ATOM 691 O O . THR A 1 87 ? 5.539 -4.567 3.237 1.00 97.31 87 THR A O 1
ATOM 694 N N . LEU A 1 88 ? 4.982 -2.707 2.093 1.00 98.06 88 LEU A N 1
ATOM 695 C CA . LEU A 1 88 ? 4.446 -1.982 3.249 1.00 98.06 88 LEU A CA 1
ATOM 696 C C . LEU A 1 88 ? 3.427 -2.816 4.059 1.00 98.06 88 LEU A C 1
ATOM 698 O O . LEU A 1 88 ? 3.619 -2.924 5.271 1.00 98.06 88 LEU A O 1
ATOM 702 N N . PRO A 1 89 ? 2.407 -3.457 3.448 1.00 97.88 89 PRO A N 1
ATOM 703 C CA . PRO A 1 89 ? 1.426 -4.238 4.204 1.00 97.88 89 PRO A CA 1
ATOM 704 C C . PRO A 1 89 ? 2.078 -5.398 4.952 1.00 97.88 89 PRO A C 1
ATOM 706 O O . PRO A 1 89 ? 1.859 -5.565 6.150 1.00 97.88 89 PRO A O 1
ATOM 709 N N . ASN A 1 90 ? 2.948 -6.153 4.274 1.00 98.06 90 ASN A N 1
ATOM 710 C CA . ASN A 1 90 ? 3.629 -7.294 4.871 1.00 98.06 90 ASN A CA 1
ATOM 711 C C . ASN A 1 90 ? 4.540 -6.885 6.039 1.00 98.06 90 ASN A C 1
ATOM 713 O O . ASN A 1 90 ? 4.602 -7.575 7.053 1.00 98.06 90 ASN A O 1
ATOM 717 N N . LEU A 1 91 ? 5.238 -5.756 5.908 1.00 98.56 91 LEU A N 1
ATOM 718 C CA . LEU A 1 91 ? 6.107 -5.218 6.952 1.00 98.56 91 LEU A CA 1
ATOM 719 C C . LEU A 1 91 ? 5.310 -4.702 8.160 1.00 98.56 91 LEU A C 1
ATOM 721 O O . LEU A 1 91 ? 5.720 -4.948 9.290 1.00 98.56 91 LEU A O 1
ATOM 725 N N . VAL A 1 92 ? 4.153 -4.063 7.950 1.00 98.44 92 VAL A N 1
ATOM 726 C CA . VAL A 1 92 ? 3.244 -3.689 9.051 1.00 98.44 92 VAL A CA 1
ATOM 727 C C . VAL A 1 92 ? 2.728 -4.935 9.773 1.00 98.44 92 VAL A C 1
ATOM 729 O O . VAL A 1 92 ? 2.780 -4.984 10.999 1.00 98.44 92 VAL A O 1
ATOM 732 N N . GLY A 1 93 ? 2.312 -5.968 9.033 1.00 97.31 93 GLY A N 1
ATOM 733 C CA . GLY A 1 93 ? 1.913 -7.254 9.614 1.00 97.31 93 GLY A CA 1
ATOM 734 C C . GLY A 1 93 ? 3.037 -7.913 10.418 1.00 97.31 93 GLY A C 1
ATOM 735 O O . GLY A 1 93 ? 2.807 -8.408 11.517 1.00 97.31 93 GLY A O 1
ATOM 736 N N . ARG A 1 94 ? 4.280 -7.852 9.923 1.00 96.94 94 ARG A N 1
ATOM 737 C CA . ARG A 1 94 ? 5.457 -8.375 10.632 1.00 96.94 94 ARG A CA 1
ATOM 738 C C . ARG A 1 94 ? 5.719 -7.635 11.945 1.00 96.94 94 ARG A C 1
ATOM 740 O O . ARG A 1 94 ? 6.008 -8.290 12.941 1.00 96.94 94 ARG A O 1
ATOM 747 N N . ASN A 1 95 ? 5.622 -6.306 11.944 1.00 97.88 95 ASN A N 1
ATOM 748 C CA . ASN A 1 95 ? 5.810 -5.496 13.151 1.00 97.88 95 ASN A CA 1
ATOM 749 C C . ASN A 1 95 ? 4.706 -5.765 14.188 1.00 97.88 95 ASN A C 1
ATOM 751 O O . ASN A 1 95 ? 4.987 -5.888 15.376 1.00 97.88 95 ASN A O 1
ATOM 755 N N . ALA A 1 96 ? 3.458 -5.926 13.739 1.00 96.50 96 ALA A N 1
ATOM 756 C CA . ALA A 1 96 ? 2.361 -6.326 14.615 1.00 96.50 96 ALA A CA 1
ATOM 757 C C . ALA A 1 96 ? 2.629 -7.698 15.251 1.00 96.50 96 ALA A C 1
ATOM 759 O O . ALA A 1 96 ? 2.535 -7.844 16.470 1.00 96.50 96 ALA A O 1
ATOM 760 N N . LEU A 1 97 ? 3.055 -8.677 14.447 1.00 94.38 97 LEU A N 1
ATOM 761 C CA . LEU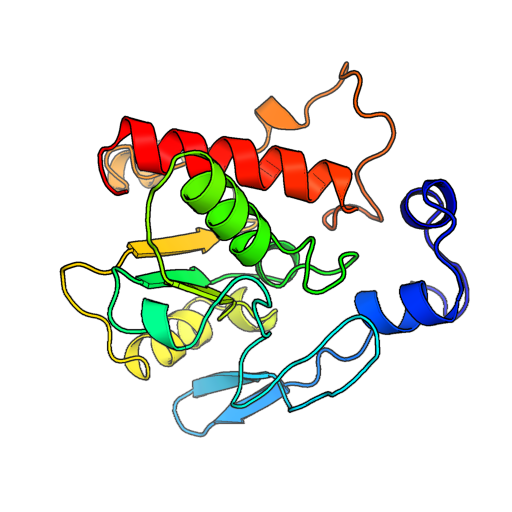 A 1 97 ? 3.386 -10.012 14.935 1.00 94.38 97 LEU A CA 1
ATOM 762 C C . LEU A 1 97 ? 4.528 -9.988 15.963 1.00 94.38 97 LEU A C 1
ATOM 764 O O . LEU A 1 97 ? 4.435 -10.672 16.981 1.00 94.38 97 LEU A O 1
ATOM 768 N N . SER A 1 98 ? 5.582 -9.187 15.746 1.00 95.56 98 SER A N 1
ATOM 769 C CA . SER A 1 98 ? 6.681 -9.064 16.719 1.00 95.56 98 SER A CA 1
ATOM 770 C C . SER A 1 98 ? 6.239 -8.489 18.065 1.00 95.56 98 SER A C 1
ATOM 772 O O . SER A 1 98 ? 6.841 -8.809 19.089 1.00 95.56 98 SER A O 1
ATOM 774 N N . ASP A 1 99 ? 5.155 -7.714 18.072 1.00 96.12 99 ASP A N 1
ATOM 775 C CA . ASP A 1 99 ? 4.546 -7.145 19.275 1.00 96.12 99 ASP A CA 1
ATOM 776 C C . ASP A 1 99 ? 3.387 -8.005 19.817 1.00 96.12 99 ASP A C 1
ATOM 778 O O . ASP A 1 99 ? 2.633 -7.567 20.686 1.00 96.12 99 ASP A O 1
ATOM 782 N N . ASN A 1 100 ? 3.253 -9.251 19.342 1.00 93.94 100 ASN A N 1
ATOM 783 C CA . ASN A 1 100 ? 2.181 -10.191 19.695 1.00 93.94 100 ASN A CA 1
ATOM 784 C C . ASN A 1 100 ? 0.766 -9.659 19.402 1.00 93.94 100 ASN A C 1
ATOM 786 O O . ASN A 1 100 ? -0.193 -9.996 20.101 1.00 93.94 100 ASN A O 1
ATOM 790 N N . LYS A 1 101 ? 0.622 -8.829 18.367 1.00 92.00 101 LYS A N 1
ATOM 791 C CA . LYS A 1 101 ? -0.667 -8.389 17.829 1.00 92.00 101 LYS A CA 1
ATOM 792 C C . LYS A 1 101 ? -1.019 -9.246 16.626 1.00 92.00 101 LYS A C 1
ATOM 794 O O . LYS A 1 101 ? -0.170 -9.493 15.772 1.00 92.00 101 LYS A O 1
ATOM 799 N N . SER A 1 102 ? -2.278 -9.667 16.543 1.00 89.12 102 SER A N 1
ATOM 800 C CA . SER A 1 102 ? -2.752 -10.444 15.403 1.00 89.12 102 SER A CA 1
ATOM 801 C C . SER A 1 102 ? -3.659 -9.607 14.511 1.00 89.12 102 SER A C 1
ATOM 803 O O . SER A 1 102 ? -4.734 -9.178 14.927 1.00 89.12 102 SER A O 1
ATOM 805 N N . ILE A 1 103 ? -3.195 -9.363 13.287 1.00 94.81 103 ILE A N 1
ATOM 806 C CA . ILE A 1 103 ? -3.904 -8.627 12.239 1.00 94.81 103 ILE A CA 1
ATOM 807 C C . ILE A 1 103 ? -3.763 -9.369 10.911 1.00 94.81 103 ILE A C 1
ATOM 809 O O . ILE A 1 103 ? -2.809 -10.122 10.712 1.00 94.81 103 ILE A O 1
ATOM 813 N N . TYR A 1 104 ? -4.680 -9.110 9.985 1.00 96.56 104 TYR A N 1
ATOM 814 C CA . TYR A 1 104 ? -4.613 -9.618 8.618 1.00 96.56 104 TYR A CA 1
ATOM 815 C C . TYR A 1 104 ? -4.399 -8.463 7.640 1.00 96.56 104 TYR A C 1
ATOM 817 O O . TYR A 1 104 ? -5.190 -7.523 7.610 1.00 96.56 104 TYR A O 1
ATOM 825 N N . VAL A 1 105 ? -3.336 -8.494 6.835 1.00 97.38 105 VAL A N 1
ATOM 826 C CA . VAL A 1 105 ? -2.953 -7.347 5.989 1.00 97.38 105 VAL A CA 1
ATOM 827 C C . VAL A 1 105 ? -3.208 -7.614 4.509 1.00 97.38 105 VAL A C 1
ATOM 829 O O . VAL A 1 105 ? -2.700 -8.580 3.942 1.00 97.38 105 VAL A O 1
ATOM 832 N N . GLU A 1 106 ? -3.932 -6.732 3.826 1.00 97.00 106 GLU A N 1
ATOM 833 C CA . GLU A 1 106 ? -4.222 -6.895 2.397 1.00 97.00 106 GLU A CA 1
ATOM 834 C C . GLU A 1 106 ? -3.669 -5.752 1.552 1.00 97.00 106 GLU A C 1
ATOM 836 O O . GLU A 1 106 ? -4.016 -4.589 1.741 1.00 97.00 106 GLU A O 1
ATOM 841 N N . ASN A 1 107 ? -2.853 -6.089 0.552 1.00 97.25 107 ASN A N 1
ATOM 842 C CA . ASN A 1 107 ? -2.340 -5.121 -0.409 1.00 97.25 107 ASN A CA 1
ATOM 843 C C . ASN A 1 107 ? -3.289 -4.971 -1.609 1.00 97.25 107 ASN A C 1
ATOM 845 O O . ASN A 1 107 ? -3.102 -5.598 -2.655 1.00 97.25 107 ASN A O 1
ATOM 849 N N . ARG A 1 108 ? -4.317 -4.132 -1.452 1.00 95.88 108 ARG A N 1
ATOM 850 C CA . ARG A 1 108 ? -5.310 -3.796 -2.489 1.00 95.88 108 ARG A CA 1
ATOM 851 C C . ARG A 1 108 ? -4.864 -2.649 -3.402 1.00 95.88 108 ARG A C 1
ATOM 853 O O . ARG A 1 108 ? -5.601 -2.275 -4.314 1.00 95.88 108 ARG A O 1
ATOM 860 N N . ALA A 1 109 ? -3.672 -2.102 -3.177 1.00 94.88 109 ALA A N 1
ATOM 861 C CA . ALA A 1 109 ? -3.136 -1.000 -3.950 1.00 94.88 109 ALA A CA 1
ATOM 862 C C . ALA A 1 109 ? -2.847 -1.403 -5.399 1.00 94.88 109 ALA A C 1
ATOM 864 O O . ALA A 1 109 ? -2.357 -2.496 -5.701 1.00 94.88 109 ALA A O 1
ATOM 865 N N . ASN A 1 110 ? -3.125 -0.480 -6.312 1.00 90.75 110 ASN A N 1
ATOM 866 C CA . ASN A 1 110 ? -2.752 -0.595 -7.709 1.00 90.75 110 ASN A CA 1
ATOM 867 C C . ASN A 1 110 ? -2.620 0.806 -8.328 1.00 90.75 110 ASN A C 1
ATOM 869 O O . ASN A 1 110 ? -3.197 1.779 -7.861 1.00 90.75 110 ASN A O 1
ATOM 873 N N . PHE A 1 111 ? -1.846 0.950 -9.398 1.00 84.56 111 PHE A N 1
ATOM 874 C CA . PHE A 1 111 ? -1.494 2.272 -9.936 1.00 84.56 111 PHE A CA 1
ATOM 875 C C . PHE A 1 111 ? -2.660 3.036 -10.580 1.00 84.56 111 PHE A C 1
ATOM 877 O O . PHE A 1 111 ? -2.555 4.255 -10.741 1.00 84.56 111 PHE A O 1
ATOM 884 N N . SER A 1 112 ? -3.771 2.364 -10.917 1.00 85.31 112 SER A N 1
ATOM 885 C CA . SER A 1 112 ? -4.987 3.066 -11.348 1.00 85.31 112 SER A CA 1
ATOM 886 C C . SER A 1 112 ? -5.572 3.924 -10.228 1.00 85.31 112 SER A C 1
ATOM 888 O O . SER A 1 112 ? -6.290 4.876 -10.505 1.00 85.31 112 SER A O 1
ATOM 890 N N . MET A 1 113 ? -5.206 3.651 -8.972 1.00 87.19 113 MET A N 1
ATOM 891 C CA . MET A 1 113 ? -5.714 4.348 -7.793 1.00 87.19 113 MET A CA 1
ATOM 892 C C . MET A 1 113 ? -5.128 5.747 -7.577 1.00 87.19 113 MET A C 1
ATOM 894 O O . MET A 1 113 ? -5.464 6.424 -6.610 1.00 87.19 113 MET A O 1
ATOM 898 N N . ASN A 1 114 ? -4.292 6.229 -8.499 1.00 83.06 114 ASN A N 1
ATOM 899 C CA . ASN A 1 114 ? -4.088 7.673 -8.633 1.00 83.06 114 ASN A CA 1
ATOM 900 C C . ASN A 1 114 ? -5.384 8.386 -9.081 1.00 83.06 114 ASN A C 1
ATOM 902 O O . ASN A 1 114 ? -5.520 9.590 -8.890 1.00 83.06 114 ASN A O 1
ATOM 906 N N . ASP A 1 115 ? -6.336 7.646 -9.660 1.00 87.81 115 ASP A N 1
ATOM 907 C CA . ASP A 1 115 ? -7.699 8.086 -9.936 1.00 87.81 115 ASP A CA 1
ATOM 908 C C . ASP A 1 115 ? -8.609 7.778 -8.729 1.00 87.81 115 ASP A C 1
ATOM 910 O O . ASP A 1 115 ? -8.839 6.621 -8.351 1.00 87.81 115 ASP A O 1
ATOM 914 N N . TYR A 1 116 ? -9.153 8.833 -8.119 1.00 82.94 116 TYR A N 1
ATOM 915 C CA . TYR A 1 116 ? -10.051 8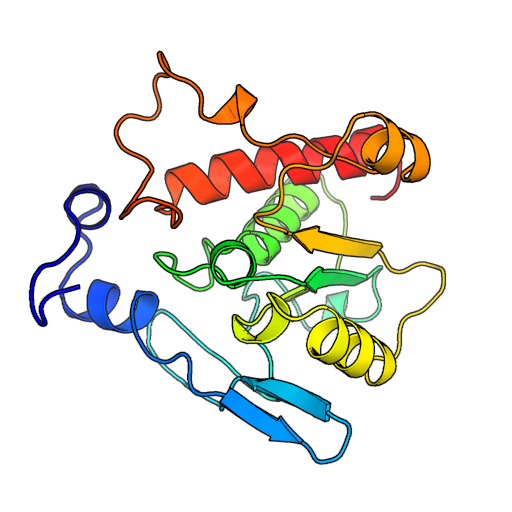.726 -6.968 1.00 82.94 116 TYR A CA 1
ATOM 916 C C . TYR A 1 116 ? -11.351 7.978 -7.272 1.00 82.94 116 TYR A C 1
ATOM 918 O O . TYR A 1 116 ? -11.869 7.278 -6.400 1.00 82.94 116 TYR A O 1
ATOM 926 N N . VAL A 1 117 ? -11.880 8.082 -8.492 1.00 90.31 117 VAL A N 1
ATOM 927 C CA . VAL A 1 117 ? -13.112 7.390 -8.894 1.00 90.31 117 VAL A CA 1
ATOM 928 C C . VAL A 1 117 ? -12.857 5.889 -8.951 1.00 90.31 117 VAL A C 1
ATOM 930 O O . VAL A 1 117 ? -13.601 5.119 -8.347 1.00 90.31 117 VAL A O 1
ATOM 933 N N . ARG A 1 118 ? -11.761 5.464 -9.588 1.00 91.25 118 ARG A N 1
ATOM 934 C CA . ARG A 1 118 ? -11.395 4.038 -9.643 1.00 91.25 118 ARG A CA 1
ATOM 935 C C . ARG A 1 118 ? -11.134 3.462 -8.258 1.00 91.25 118 ARG A C 1
ATOM 937 O O . ARG A 1 118 ? -11.608 2.370 -7.947 1.00 91.25 118 ARG A O 1
ATOM 944 N N . SER A 1 119 ? -10.438 4.220 -7.414 1.00 88.38 119 SER A N 1
ATOM 945 C CA . SER A 1 119 ? -10.130 3.806 -6.042 1.00 88.38 119 SER A CA 1
ATOM 946 C C . SER A 1 119 ? -11.390 3.606 -5.209 1.00 88.38 119 SER A C 1
ATOM 948 O O . SER A 1 119 ? -11.582 2.551 -4.608 1.00 88.38 119 SER A O 1
ATOM 950 N N . THR A 1 120 ? -12.273 4.607 -5.206 1.00 90.56 120 THR A N 1
ATOM 951 C CA . THR A 1 120 ? -13.531 4.563 -4.448 1.00 90.56 120 THR A CA 1
ATOM 952 C C . THR A 1 120 ? -14.488 3.502 -4.980 1.00 90.56 120 THR A C 1
ATOM 954 O O . THR A 1 120 ? -15.216 2.898 -4.196 1.00 90.56 120 THR A O 1
ATOM 957 N N . ASN A 1 121 ? -14.474 3.212 -6.282 1.00 94.75 121 ASN A N 1
ATOM 958 C CA . ASN A 1 121 ? -15.258 2.115 -6.842 1.00 94.75 121 ASN A CA 1
ATOM 959 C C . ASN A 1 121 ? -14.725 0.738 -6.434 1.00 94.75 121 ASN A C 1
ATOM 961 O O . ASN A 1 121 ? -15.550 -0.133 -6.167 1.00 94.75 121 ASN A O 1
ATOM 965 N N . LEU A 1 122 ? -13.401 0.545 -6.321 1.00 93.50 122 LEU A N 1
ATOM 966 C CA . LEU A 1 122 ? -12.840 -0.710 -5.801 1.00 93.50 122 LEU A CA 1
ATOM 967 C C . LEU A 1 122 ? -13.195 -0.914 -4.325 1.00 93.50 122 LEU A C 1
ATOM 969 O O . LEU A 1 122 ? -13.600 -2.009 -3.951 1.00 93.50 122 LEU A O 1
ATOM 973 N N . LEU A 1 123 ? -13.092 0.139 -3.508 1.00 92.62 123 LEU A N 1
ATOM 974 C CA . LEU A 1 123 ? -13.476 0.109 -2.090 1.00 92.62 123 LEU A CA 1
ATOM 975 C C . LEU A 1 123 ? -14.908 -0.415 -1.894 1.00 92.62 123 LEU A C 1
ATOM 977 O O . LEU A 1 123 ? -15.142 -1.232 -1.015 1.00 92.62 123 LEU A O 1
ATOM 981 N N . LYS A 1 124 ? -15.848 -0.030 -2.769 1.00 93.44 124 LYS A N 1
ATOM 982 C CA . LYS A 1 124 ? -17.245 -0.510 -2.739 1.00 93.44 124 LYS A CA 1
ATOM 983 C C . LYS A 1 124 ? -17.421 -1.997 -3.071 1.00 93.44 124 LYS A C 1
ATOM 985 O O . LYS A 1 124 ? -18.511 -2.517 -2.866 1.00 93.44 124 LYS A O 1
ATOM 990 N N . GLN A 1 125 ? -16.411 -2.657 -3.640 1.00 94.19 125 GLN A N 1
ATOM 991 C CA . GLN A 1 125 ? -16.464 -4.089 -3.970 1.00 94.19 125 GLN A CA 1
ATOM 992 C C . GLN A 1 125 ? -15.911 -4.978 -2.855 1.00 94.19 125 GLN A C 1
ATOM 994 O O . GLN A 1 125 ? -15.920 -6.201 -2.988 1.00 94.19 125 GLN A O 1
ATOM 999 N N . ILE A 1 126 ? -15.364 -4.379 -1.798 1.00 92.88 126 ILE A N 1
ATOM 1000 C CA . ILE A 1 126 ? -14.722 -5.096 -0.705 1.00 92.88 126 ILE A CA 1
ATOM 1001 C C . ILE A 1 126 ? -15.681 -5.089 0.479 1.00 92.88 126 ILE A C 1
ATOM 1003 O O . ILE A 1 126 ? -16.274 -4.063 0.804 1.00 92.88 126 ILE A O 1
ATOM 1007 N N . ASP A 1 127 ? -15.832 -6.253 1.101 1.00 92.38 127 ASP A N 1
ATOM 1008 C CA . ASP A 1 127 ? -16.593 -6.398 2.335 1.00 92.38 127 ASP A CA 1
ATOM 1009 C C . ASP A 1 127 ? -15.740 -5.885 3.502 1.00 92.38 127 ASP A C 1
ATOM 1011 O O . ASP A 1 127 ? -14.823 -6.565 3.970 1.00 92.38 127 ASP A O 1
ATOM 1015 N N . ILE A 1 128 ? -15.974 -4.626 3.873 1.00 92.00 128 ILE A N 1
ATOM 1016 C CA . ILE A 1 128 ? -15.261 -3.911 4.933 1.00 92.00 128 ILE A CA 1
ATOM 1017 C C . ILE A 1 128 ? -16.206 -3.786 6.123 1.00 92.00 128 ILE A C 1
ATOM 1019 O O . ILE A 1 128 ? -17.317 -3.271 5.986 1.00 92.00 128 ILE A O 1
ATOM 1023 N N . SER A 1 129 ? -15.752 -4.244 7.285 1.00 92.25 129 SER A N 1
ATOM 1024 C CA . SER A 1 129 ? -16.464 -4.092 8.551 1.00 92.25 129 SER A CA 1
ATOM 1025 C C . SER A 1 129 ? -16.042 -2.819 9.289 1.00 92.25 129 SER A C 1
ATOM 1027 O O . SER A 1 129 ? -14.973 -2.268 9.031 1.00 92.25 129 SER A O 1
ATOM 1029 N N . ASP A 1 130 ? -16.851 -2.381 10.257 1.00 91.44 130 ASP A N 1
ATOM 1030 C CA . ASP A 1 130 ? -16.546 -1.213 11.103 1.00 91.44 130 ASP A CA 1
ATOM 1031 C C . ASP A 1 130 ? -15.266 -1.387 11.946 1.00 91.44 130 ASP A C 1
ATOM 1033 O O . ASP A 1 130 ? -14.699 -0.412 12.435 1.00 91.44 130 ASP A O 1
ATOM 1037 N N . GLU A 1 131 ? -14.805 -2.628 12.123 1.00 91.88 131 GLU A N 1
ATOM 1038 C CA . GLU A 1 131 ? -13.589 -2.947 12.872 1.00 91.88 131 GLU A CA 1
ATOM 1039 C C . GLU A 1 131 ? -12.322 -2.927 12.014 1.00 91.88 131 GLU A C 1
ATOM 1041 O O . GLU A 1 131 ? -11.216 -2.940 12.568 1.00 91.88 131 GLU A O 1
ATOM 1046 N N . ASP A 1 132 ? -12.464 -2.912 10.689 1.00 95.38 132 ASP A N 1
ATOM 1047 C CA . ASP A 1 132 ? -11.343 -2.945 9.762 1.00 95.38 132 ASP A CA 1
ATOM 1048 C C . ASP A 1 132 ? -10.691 -1.568 9.609 1.00 95.38 132 ASP A C 1
ATOM 1050 O O . ASP A 1 132 ? -11.299 -0.515 9.793 1.00 95.38 132 ASP A O 1
ATOM 1054 N N . ILE A 1 133 ? -9.418 -1.579 9.227 1.00 96.75 133 ILE A N 1
ATOM 1055 C CA . ILE A 1 133 ? -8.617 -0.373 9.033 1.00 96.75 133 ILE A CA 1
ATOM 1056 C C . ILE A 1 133 ? -8.311 -0.217 7.550 1.00 96.75 133 ILE A C 1
ATOM 1058 O O . ILE A 1 133 ? -7.890 -1.160 6.878 1.00 96.75 133 ILE A O 1
ATOM 1062 N N . ILE A 1 134 ? -8.464 1.004 7.046 1.00 95.75 134 ILE A N 1
ATOM 1063 C CA . ILE A 1 134 ? -8.105 1.376 5.679 1.00 95.75 134 ILE A CA 1
ATOM 1064 C C . ILE A 1 134 ? -6.915 2.330 5.741 1.00 95.75 134 ILE A C 1
ATOM 1066 O O . ILE A 1 134 ? -7.022 3.443 6.247 1.00 95.75 134 ILE A O 1
ATOM 1070 N N . VAL A 1 135 ? -5.784 1.917 5.177 1.00 96.56 135 VAL A N 1
ATOM 1071 C CA . VAL A 1 135 ? -4.605 2.765 4.987 1.00 96.56 135 VAL A CA 1
ATOM 1072 C C . VAL A 1 135 ? -4.547 3.189 3.525 1.00 96.56 135 VAL A C 1
ATOM 1074 O O . VAL A 1 135 ? -4.317 2.364 2.638 1.00 96.56 135 VAL A O 1
ATOM 1077 N N . PHE A 1 136 ? -4.742 4.481 3.259 1.00 93.75 136 PHE A N 1
ATOM 1078 C CA . PHE A 1 136 ? -4.715 5.035 1.905 1.00 93.75 136 PHE A CA 1
ATOM 1079 C C . PHE A 1 136 ? -3.442 5.852 1.664 1.00 93.75 136 PHE A C 1
ATOM 1081 O O . PHE A 1 136 ? -3.194 6.840 2.351 1.00 93.75 136 PHE A O 1
ATOM 1088 N N . GLY A 1 137 ? -2.641 5.470 0.669 1.00 92.69 137 GLY A N 1
ATOM 1089 C CA . GLY A 1 137 ? -1.460 6.232 0.257 1.00 92.69 137 GLY A CA 1
ATOM 1090 C C . GLY A 1 137 ? -1.712 7.079 -0.985 1.00 92.69 137 GLY A C 1
ATOM 1091 O O . GLY A 1 137 ? -2.255 6.604 -1.984 1.00 92.69 137 GLY A O 1
ATOM 1092 N N . THR A 1 138 ? -1.266 8.333 -0.944 1.00 88.81 138 THR A N 1
ATOM 1093 C CA . THR A 1 138 ? -1.405 9.307 -2.034 1.00 88.81 138 THR A CA 1
ATOM 1094 C C . THR A 1 138 ? -0.082 10.029 -2.292 1.00 88.81 138 THR A C 1
ATOM 1096 O O . THR A 1 138 ? 0.728 10.198 -1.386 1.00 88.81 138 THR A O 1
ATOM 1099 N N . HIS A 1 139 ? 0.138 10.461 -3.536 1.00 87.62 139 HIS A N 1
ATOM 1100 C CA . HIS A 1 139 ? 1.233 11.375 -3.891 1.00 87.62 139 HIS A CA 1
ATOM 1101 C C . HIS A 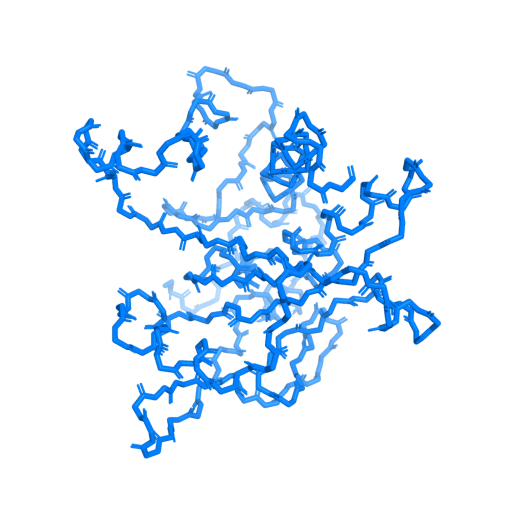1 139 ? 0.834 12.851 -3.777 1.00 87.62 139 HIS A C 1
ATOM 1103 O O . HIS A 1 139 ? 1.676 13.728 -3.958 1.00 87.62 139 HIS A O 1
ATOM 1109 N N . LEU A 1 140 ? -0.447 13.144 -3.533 1.00 85.06 140 LEU A N 1
ATOM 1110 C CA . LEU A 1 140 ? -0.890 14.522 -3.382 1.00 85.06 140 LEU A CA 1
ATOM 1111 C C . LEU A 1 140 ? -0.462 15.078 -2.031 1.00 85.06 140 LEU A C 1
ATOM 1113 O O . LEU A 1 140 ? -0.853 14.557 -0.988 1.00 85.06 140 LEU A O 1
ATOM 1117 N N . ALA A 1 141 ? 0.259 16.194 -2.076 1.00 84.44 141 ALA A N 1
ATOM 1118 C CA . ALA A 1 141 ? 0.400 17.063 -0.923 1.00 84.44 141 ALA A CA 1
ATOM 1119 C C . ALA A 1 141 ? -0.966 17.686 -0.606 1.00 84.44 141 ALA A C 1
ATOM 1121 O O . ALA A 1 141 ? -1.551 18.383 -1.440 1.00 84.44 141 ALA A O 1
ATOM 1122 N N . LEU A 1 142 ? -1.479 17.413 0.590 1.00 87.94 142 LEU A N 1
ATOM 1123 C CA . LEU A 1 142 ? -2.736 17.982 1.063 1.00 87.94 142 LEU A CA 1
ATOM 1124 C C . LEU A 1 142 ? -2.512 19.400 1.590 1.00 87.94 142 LEU A C 1
ATOM 1126 O O . LEU A 1 142 ? -1.501 19.673 2.241 1.00 87.94 142 LEU A O 1
ATOM 1130 N N . THR A 1 143 ? -3.468 20.299 1.358 1.00 92.00 143 THR A N 1
ATOM 1131 C CA . THR A 1 143 ? -3.475 21.613 2.017 1.00 92.00 143 THR A CA 1
ATOM 1132 C C . THR A 1 143 ? -3.721 21.458 3.520 1.00 92.00 143 THR A C 1
ATOM 1134 O O . THR A 1 143 ? -4.274 20.455 3.963 1.00 92.00 143 THR A O 1
ATOM 1137 N N . VAL A 1 144 ? -3.375 22.472 4.320 1.00 90.44 144 VAL A N 1
ATOM 1138 C CA . VAL A 1 144 ? -3.656 22.471 5.772 1.00 90.44 144 VAL A CA 1
ATOM 1139 C C . VAL A 1 144 ? -5.145 22.244 6.061 1.00 90.44 144 VAL A C 1
ATOM 1141 O O . VAL A 1 144 ? -5.491 21.511 6.979 1.00 90.44 144 VAL A O 1
ATOM 1144 N N . GLU A 1 145 ? -6.037 22.827 5.257 1.00 94.38 145 GLU A N 1
ATOM 1145 C CA . GLU A 1 145 ? -7.482 22.613 5.381 1.00 94.38 145 GLU A CA 1
ATOM 1146 C C . GLU A 1 145 ? -7.860 21.142 5.159 1.00 94.38 145 GLU A C 1
ATOM 1148 O O . GLU A 1 145 ? -8.552 20.557 5.988 1.00 94.38 145 GLU A O 1
ATOM 1153 N N . GLN A 1 146 ? -7.347 20.518 4.096 1.00 92.25 146 GLN A N 1
ATOM 1154 C CA . GLN A 1 146 ? -7.591 19.102 3.804 1.00 92.25 146 GLN A CA 1
ATOM 1155 C C . GLN A 1 146 ? -7.004 18.181 4.879 1.00 92.25 146 GLN A C 1
ATOM 1157 O O . GLN A 1 146 ? -7.639 17.201 5.252 1.00 92.25 146 GLN A O 1
ATOM 1162 N N . GLN A 1 147 ? -5.825 18.504 5.415 1.00 91.19 147 GLN A N 1
ATOM 1163 C CA . GLN A 1 147 ? -5.229 17.764 6.532 1.00 91.19 147 GLN A CA 1
ATOM 1164 C C . GLN A 1 147 ? -6.095 17.870 7.795 1.00 91.19 147 GLN A C 1
ATOM 1166 O O . GLN A 1 147 ? -6.329 16.870 8.469 1.00 91.19 147 GLN A O 1
ATOM 1171 N N . ASN A 1 148 ? -6.629 19.059 8.089 1.00 91.62 148 ASN A N 1
ATOM 1172 C CA . ASN A 1 148 ? -7.528 19.265 9.224 1.00 91.62 148 ASN A CA 1
ATOM 1173 C C . ASN A 1 148 ? -8.843 18.488 9.070 1.00 91.62 148 ASN A C 1
ATOM 1175 O O . ASN A 1 148 ? -9.356 17.981 10.063 1.00 91.62 148 ASN A O 1
ATOM 1179 N N . MET A 1 149 ? -9.366 18.338 7.846 1.00 93.50 149 MET A N 1
ATOM 1180 C CA . MET A 1 149 ? -10.560 17.520 7.577 1.00 93.50 149 MET A CA 1
ATOM 1181 C C . MET A 1 149 ? -10.360 16.034 7.898 1.00 93.50 149 MET A C 1
ATOM 1183 O O . MET A 1 149 ? -11.338 15.342 8.165 1.00 93.50 149 MET A O 1
ATOM 1187 N N . LEU A 1 150 ? -9.114 15.552 7.897 1.00 90.81 150 LEU A N 1
ATOM 1188 C CA . LEU A 1 150 ? -8.776 14.186 8.295 1.00 90.81 150 LEU A CA 1
ATOM 1189 C C . LEU A 1 150 ? -8.699 14.020 9.822 1.00 90.81 150 LEU A C 1
ATOM 1191 O O . LEU A 1 150 ? -8.410 12.932 10.289 1.00 90.81 150 LEU A O 1
ATOM 1195 N N . ASN A 1 151 ? -8.933 15.064 10.629 1.00 89.31 151 ASN A N 1
ATOM 1196 C CA . ASN A 1 151 ? -8.968 14.983 12.100 1.00 89.31 151 ASN A CA 1
ATOM 1197 C C . ASN A 1 151 ? -7.738 14.293 12.731 1.00 89.31 151 ASN A C 1
ATOM 1199 O O . ASN A 1 151 ? -7.826 13.614 13.755 1.00 89.31 151 ASN A O 1
ATOM 1203 N N . GLY A 1 152 ? -6.563 14.474 12.123 1.00 84.44 152 GLY A N 1
ATOM 1204 C CA . GLY A 1 152 ? -5.321 13.844 12.567 1.00 84.44 152 GLY A CA 1
ATOM 1205 C C . GLY A 1 152 ? -5.099 12.418 12.051 1.00 84.44 152 GLY A C 1
ATOM 1206 O O . GLY A 1 152 ? -4.089 11.824 12.426 1.00 84.44 152 GLY A O 1
ATOM 1207 N N . GLU A 1 153 ? -5.974 11.892 11.188 1.00 92.31 153 GLU A N 1
ATOM 1208 C CA . GLU A 1 153 ? -5.847 10.655 10.388 1.00 92.31 153 GLU A CA 1
ATOM 1209 C C . GLU A 1 153 ? -4.995 10.880 9.132 1.00 92.31 153 GLU A C 1
ATOM 1211 O O . GLU A 1 153 ? -5.365 10.551 8.006 1.00 92.31 153 GLU A O 1
ATOM 1216 N N . TYR A 1 154 ? -3.836 11.505 9.329 1.00 93.31 154 TYR A N 1
ATOM 1217 C CA . TYR A 1 154 ? -2.899 11.849 8.271 1.00 93.31 154 TYR A CA 1
ATOM 1218 C C . TYR A 1 154 ? -1.465 11.678 8.763 1.00 93.31 154 TYR A C 1
ATOM 1220 O O . TYR A 1 154 ? -1.121 12.110 9.864 1.00 93.31 154 TYR A O 1
ATOM 1228 N N . ILE A 1 155 ? -0.628 11.075 7.920 1.00 94.56 155 ILE A N 1
ATOM 1229 C CA . ILE A 1 155 ? 0.805 10.920 8.157 1.00 94.56 155 ILE A CA 1
ATOM 1230 C C . ILE A 1 155 ? 1.530 11.616 7.012 1.00 94.56 155 ILE A C 1
ATOM 1232 O O . ILE A 1 155 ? 1.441 11.179 5.863 1.00 94.56 155 ILE A O 1
ATOM 1236 N N . ASP A 1 156 ? 2.277 12.672 7.328 1.00 93.50 156 ASP A N 1
ATOM 1237 C CA . ASP A 1 156 ? 3.243 13.219 6.383 1.00 93.50 156 ASP A CA 1
ATOM 1238 C C . ASP A 1 156 ? 4.491 12.335 6.377 1.00 93.50 156 ASP A C 1
ATOM 1240 O O . ASP A 1 156 ? 5.213 12.245 7.370 1.00 93.50 156 ASP A O 1
ATOM 1244 N N . MET A 1 157 ? 4.733 11.658 5.257 1.00 94.38 157 MET A N 1
ATOM 1245 C CA . MET A 1 157 ? 5.901 10.796 5.106 1.00 94.38 157 MET A CA 1
ATOM 1246 C C . MET A 1 157 ? 7.184 11.578 4.817 1.00 94.38 157 MET A C 1
ATOM 1248 O O . MET A 1 157 ? 8.265 11.057 5.086 1.00 94.38 157 MET A O 1
ATOM 1252 N N . GLN A 1 158 ? 7.100 12.808 4.298 1.00 93.00 158 GLN A N 1
ATOM 1253 C CA . GLN A 1 158 ? 8.271 13.563 3.845 1.00 93.00 158 GLN A CA 1
ATOM 1254 C C . GLN A 1 158 ? 9.356 13.707 4.933 1.00 93.00 158 GLN A C 1
ATOM 1256 O O . GLN A 1 158 ? 10.502 13.346 4.645 1.00 93.00 158 GLN A O 1
ATOM 1261 N N . PRO A 1 159 ? 9.046 14.104 6.187 1.00 94.94 159 PRO A N 1
ATOM 1262 C CA . PRO A 1 159 ? 10.063 14.299 7.226 1.00 94.94 159 PRO A CA 1
ATOM 1263 C C . PRO A 1 159 ? 10.881 13.043 7.554 1.00 94.94 159 PRO A C 1
ATOM 1265 O O . PRO A 1 159 ? 12.004 13.136 8.043 1.00 94.94 159 PRO A O 1
ATOM 1268 N N . TYR A 1 160 ? 10.346 11.851 7.281 1.00 95.94 160 TYR A N 1
ATOM 1269 C CA . TYR A 1 160 ? 11.021 10.583 7.566 1.00 95.94 160 TYR A CA 1
ATOM 1270 C C . TYR A 1 160 ? 12.054 10.184 6.504 1.00 95.94 160 TYR A C 1
ATOM 1272 O O . TYR A 1 160 ? 12.833 9.255 6.739 1.00 95.94 160 TYR A O 1
ATOM 1280 N N . PHE A 1 161 ? 12.069 10.883 5.366 1.00 94.81 161 PHE A N 1
ATOM 1281 C CA . PHE A 1 161 ? 12.968 10.655 4.233 1.00 94.81 161 PHE A CA 1
ATOM 1282 C C . PHE A 1 161 ? 13.795 11.895 3.859 1.00 94.81 161 PHE A C 1
ATOM 1284 O O . PHE A 1 161 ? 14.584 11.847 2.914 1.00 94.81 161 PHE A O 1
ATOM 1291 N N . GLU A 1 162 ? 13.654 13.004 4.589 1.00 94.25 162 GLU A N 1
ATOM 1292 C CA . GLU A 1 162 ? 14.475 14.197 4.389 1.00 94.25 162 GLU A CA 1
ATOM 1293 C C . GLU A 1 162 ? 15.943 13.942 4.750 1.00 94.25 162 GLU A C 1
ATOM 1295 O O . GLU A 1 162 ? 16.277 13.288 5.739 1.00 94.25 162 GLU A O 1
ATOM 1300 N N . ARG A 1 163 ? 16.849 14.475 3.925 1.00 91.69 163 ARG A N 1
ATOM 1301 C CA . ARG A 1 163 ? 18.292 14.396 4.167 1.00 91.69 163 ARG A CA 1
ATOM 1302 C C . ARG A 1 163 ? 18.739 15.518 5.117 1.00 91.69 163 ARG A C 1
ATOM 1304 O O . ARG A 1 163 ? 18.240 16.635 4.992 1.00 91.69 163 ARG A O 1
ATOM 1311 N N . PRO A 1 164 ? 19.752 15.278 5.971 1.00 93.75 164 PRO A N 1
ATOM 1312 C CA . PRO A 1 164 ? 20.563 14.059 6.058 1.00 93.75 164 PRO A CA 1
ATOM 1313 C C . PRO A 1 164 ? 19.889 12.928 6.857 1.00 93.75 164 PRO A C 1
ATOM 1315 O O . PRO A 1 164 ? 19.286 13.166 7.895 1.00 93.75 164 PRO A O 1
ATOM 1318 N N . HIS A 1 165 ? 20.071 11.683 6.407 1.00 93.31 165 HIS A N 1
ATOM 1319 C CA . HIS A 1 165 ? 19.659 10.470 7.124 1.00 93.31 165 HIS A CA 1
ATOM 1320 C C . HIS A 1 165 ? 20.660 9.324 6.888 1.00 93.31 165 HIS A C 1
ATOM 1322 O O . HIS A 1 165 ? 21.332 9.275 5.856 1.00 93.31 165 HIS A O 1
ATOM 1328 N N . GLU A 1 166 ? 20.729 8.353 7.801 1.00 94.00 166 GLU A N 1
ATOM 1329 C CA . GLU A 1 166 ? 21.746 7.280 7.782 1.00 94.00 166 GLU A CA 1
ATOM 1330 C C . GLU A 1 166 ? 21.397 6.073 6.888 1.00 94.00 166 GLU A C 1
ATOM 1332 O O . GLU A 1 166 ? 22.211 5.173 6.696 1.00 94.00 166 GLU A O 1
ATOM 1337 N N . MET A 1 167 ? 20.208 6.055 6.279 1.00 94.38 167 MET A N 1
ATOM 1338 C CA . MET A 1 167 ? 19.715 4.914 5.486 1.00 94.38 167 MET A CA 1
ATOM 1339 C C . MET A 1 167 ? 20.465 4.705 4.147 1.00 94.38 167 MET A C 1
ATOM 1341 O O . MET A 1 167 ? 20.353 3.657 3.500 1.00 94.38 167 MET A O 1
ATOM 1345 N N . GLY A 1 168 ? 21.285 5.673 3.727 1.00 91.75 168 GLY A N 1
ATOM 1346 C CA . GLY A 1 168 ? 21.895 5.712 2.394 1.00 91.75 168 GLY A CA 1
ATOM 1347 C C . GLY A 1 168 ? 20.860 5.995 1.302 1.00 91.75 168 GLY A C 1
ATOM 1348 O O . GLY A 1 168 ? 19.854 6.641 1.570 1.00 91.75 168 GLY A O 1
ATOM 1349 N N . GLU A 1 169 ? 21.097 5.536 0.069 1.00 92.75 169 GLU A N 1
ATOM 1350 C CA . GLU A 1 169 ? 20.104 5.689 -1.004 1.00 92.75 169 GLU A CA 1
ATO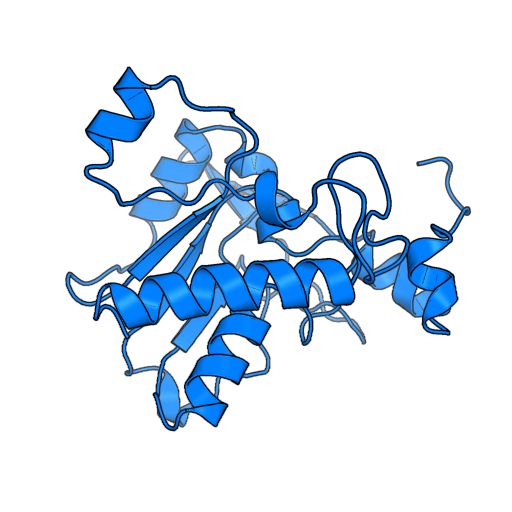M 1351 C C . GLU A 1 169 ? 18.945 4.703 -0.807 1.00 92.75 169 GLU A C 1
ATOM 1353 O O . GLU A 1 169 ? 19.149 3.483 -0.789 1.00 92.75 169 GLU A O 1
ATOM 1358 N N . VAL A 1 170 ? 17.740 5.245 -0.631 1.00 94.38 170 VAL A N 1
ATOM 1359 C CA . VAL A 1 170 ? 16.506 4.477 -0.397 1.00 94.38 170 VAL A CA 1
ATOM 1360 C C . VAL A 1 170 ? 15.559 4.530 -1.587 1.00 94.38 170 VAL A C 1
ATOM 1362 O O . VAL A 1 170 ? 14.689 3.669 -1.698 1.00 94.38 170 VAL A O 1
ATOM 1365 N N . PHE A 1 171 ? 15.738 5.489 -2.496 1.00 94.75 171 PHE A N 1
ATOM 1366 C CA . PHE A 1 171 ? 14.873 5.658 -3.652 1.00 94.75 171 PHE A CA 1
ATOM 1367 C C . PHE A 1 171 ? 15.466 4.981 -4.894 1.00 94.75 171 PHE A C 1
ATOM 1369 O O . PHE A 1 171 ? 16.662 5.053 -5.172 1.00 94.75 171 PHE A O 1
ATOM 1376 N N . LEU A 1 172 ? 14.611 4.294 -5.650 1.00 92.94 172 LEU A N 1
ATOM 1377 C CA . LEU A 1 172 ? 14.950 3.682 -6.938 1.00 92.94 172 LEU A CA 1
ATOM 1378 C C . LEU A 1 172 ? 14.833 4.682 -8.091 1.00 92.94 172 LEU A C 1
ATOM 1380 O O . LEU A 1 172 ? 15.537 4.575 -9.094 1.00 92.94 172 LEU A O 1
ATOM 1384 N N . ASP A 1 173 ? 13.902 5.620 -7.945 1.00 91.12 173 ASP A N 1
ATOM 1385 C CA . ASP A 1 173 ? 13.612 6.722 -8.854 1.00 91.12 173 ASP A CA 1
ATOM 1386 C C . ASP A 1 173 ? 13.047 7.908 -8.049 1.00 91.12 173 ASP A C 1
ATOM 1388 O O . ASP A 1 173 ? 13.373 8.064 -6.881 1.00 91.12 173 ASP A O 1
ATOM 1392 N N . MET A 1 174 ? 12.225 8.778 -8.641 1.00 89.00 174 MET A N 1
ATOM 1393 C CA . MET A 1 174 ? 11.674 9.937 -7.923 1.00 89.00 174 MET A CA 1
ATOM 1394 C C . MET A 1 174 ? 10.614 9.580 -6.866 1.00 89.00 174 MET A C 1
ATOM 1396 O O . MET A 1 174 ? 10.203 10.462 -6.118 1.00 89.00 174 MET A O 1
ATOM 1400 N N . THR A 1 175 ? 10.120 8.339 -6.833 1.00 89.19 175 THR A N 1
ATOM 1401 C CA . THR A 1 175 ? 8.948 7.959 -6.023 1.00 89.19 175 THR A CA 1
ATOM 1402 C C . THR A 1 175 ? 9.055 6.590 -5.357 1.00 89.19 175 THR A C 1
ATOM 1404 O O . THR A 1 175 ? 8.587 6.426 -4.235 1.00 89.19 175 THR A O 1
ATOM 1407 N N . HIS A 1 176 ? 9.634 5.593 -6.027 1.00 93.94 176 HIS A N 1
ATOM 1408 C CA . HIS A 1 176 ? 9.652 4.215 -5.545 1.00 93.94 176 HIS A CA 1
ATOM 1409 C C . HIS A 1 176 ? 10.853 3.966 -4.646 1.00 93.94 176 HIS A C 1
ATOM 1411 O O . HIS A 1 176 ? 11.939 4.498 -4.876 1.00 93.94 176 HIS A O 1
ATOM 1417 N N . MET A 1 177 ? 10.664 3.115 -3.645 1.00 94.69 177 MET A N 1
ATOM 1418 C CA . MET A 1 177 ? 11.669 2.830 -2.631 1.00 94.69 177 MET A CA 1
ATOM 1419 C C . MET A 1 177 ? 12.221 1.413 -2.767 1.00 94.69 177 MET A C 1
ATOM 1421 O O . MET A 1 177 ? 11.582 0.521 -3.321 1.00 94.69 177 MET A O 1
ATOM 1425 N N . ASN A 1 178 ? 13.427 1.203 -2.250 1.00 94.44 178 ASN A N 1
ATOM 1426 C CA . ASN A 1 178 ? 13.939 -0.130 -1.964 1.00 94.44 178 ASN A CA 1
ATOM 1427 C C . ASN A 1 178 ? 13.373 -0.655 -0.632 1.00 94.44 178 ASN A C 1
ATOM 1429 O O . ASN A 1 178 ? 12.637 0.039 0.074 1.00 94.44 178 ASN A O 1
ATOM 1433 N N . LYS A 1 179 ? 13.757 -1.881 -0.262 1.00 94.50 179 LYS A N 1
ATOM 1434 C CA . LYS A 1 179 ? 13.304 -2.522 0.980 1.00 94.50 179 LYS A CA 1
ATOM 1435 C C . LYS A 1 179 ? 13.578 -1.707 2.247 1.00 94.50 179 LYS A C 1
ATOM 1437 O O . LYS A 1 179 ? 12.716 -1.666 3.112 1.00 94.50 179 LYS A O 1
ATOM 1442 N N . VAL A 1 180 ? 14.699 -0.984 2.322 1.00 95.81 180 VAL A N 1
ATOM 1443 C CA . VAL A 1 180 ? 15.019 -0.124 3.479 1.00 95.81 180 VAL A CA 1
ATOM 1444 C C . VAL A 1 180 ? 14.049 1.056 3.570 1.00 95.81 180 VAL A C 1
ATOM 1446 O O . VAL A 1 180 ? 13.583 1.400 4.655 1.00 95.81 180 VAL A O 1
ATOM 1449 N N . GLY A 1 181 ? 13.696 1.663 2.433 1.00 96.62 181 GLY A N 1
ATOM 1450 C CA . GLY A 1 181 ? 12.685 2.718 2.410 1.00 96.62 181 GLY A CA 1
ATOM 1451 C C . GLY A 1 181 ? 11.299 2.208 2.822 1.00 96.62 181 GLY A C 1
ATOM 1452 O O . GLY A 1 181 ? 10.628 2.849 3.632 1.00 96.62 181 GLY A O 1
ATOM 1453 N N . TYR A 1 182 ? 10.898 1.019 2.357 1.00 97.88 182 TYR A N 1
ATOM 1454 C CA . TYR A 1 182 ? 9.644 0.393 2.793 1.00 97.88 182 TYR A CA 1
ATOM 1455 C C . TYR A 1 182 ? 9.648 -0.003 4.274 1.00 97.88 182 TYR A C 1
ATOM 1457 O O . TYR A 1 182 ? 8.632 0.190 4.935 1.00 97.88 182 TYR A O 1
ATOM 1465 N N . GLU A 1 183 ? 10.762 -0.489 4.824 1.00 97.75 183 GLU A N 1
ATOM 1466 C CA . GLU A 1 183 ? 10.917 -0.752 6.264 1.00 97.75 183 GLU A CA 1
ATOM 1467 C C . GLU A 1 183 ? 10.722 0.522 7.085 1.00 97.75 183 GLU A C 1
ATOM 1469 O O . GLU A 1 183 ? 9.973 0.525 8.067 1.00 97.75 183 GLU A O 1
ATOM 1474 N N . LYS A 1 184 ? 11.323 1.636 6.646 1.00 98.06 184 LYS A N 1
ATOM 1475 C CA . LYS A 1 184 ? 11.123 2.933 7.292 1.00 98.06 184 LYS A CA 1
ATOM 1476 C C . LYS A 1 184 ? 9.658 3.357 7.234 1.00 98.06 184 LYS A C 1
ATOM 1478 O O . LYS A 1 184 ? 9.086 3.660 8.280 1.00 98.06 184 LYS A O 1
ATOM 1483 N N . MET A 1 185 ? 9.041 3.329 6.053 1.00 98.00 185 MET A N 1
ATOM 1484 C CA . MET A 1 185 ? 7.625 3.671 5.878 1.00 98.00 185 MET A CA 1
ATOM 1485 C C . MET A 1 185 ? 6.720 2.798 6.761 1.00 98.00 185 MET A C 1
ATOM 1487 O O . MET A 1 185 ? 5.849 3.318 7.453 1.00 98.00 185 MET A O 1
ATOM 1491 N N . ALA A 1 186 ? 6.964 1.487 6.797 1.00 98.44 186 ALA A N 1
ATOM 1492 C CA . ALA A 1 186 ? 6.197 0.537 7.595 1.00 98.44 186 ALA A CA 1
ATOM 1493 C C . ALA A 1 186 ? 6.322 0.791 9.094 1.00 98.44 186 ALA A C 1
ATOM 1495 O O . ALA A 1 186 ? 5.317 0.726 9.794 1.00 98.44 186 ALA A O 1
ATOM 1496 N N . SER A 1 187 ? 7.516 1.137 9.587 1.00 98.44 187 SER A N 1
ATOM 1497 C CA . SER A 1 187 ? 7.695 1.509 10.995 1.00 98.44 187 SER A CA 1
ATOM 1498 C C . SER A 1 187 ? 6.856 2.732 11.383 1.00 98.44 187 SER A C 1
ATOM 1500 O O . SER A 1 187 ? 6.237 2.737 12.441 1.00 98.44 187 SER A O 1
ATOM 1502 N N . VAL A 1 188 ? 6.773 3.740 10.506 1.00 98.38 188 VAL A N 1
ATOM 1503 C CA . VAL A 1 188 ? 5.999 4.964 10.756 1.00 98.38 188 VAL A CA 1
ATOM 1504 C C . VAL A 1 188 ? 4.502 4.663 10.765 1.00 98.38 188 VAL A C 1
ATOM 1506 O O . VAL A 1 188 ? 3.813 5.052 11.704 1.00 98.38 188 VAL A O 1
ATOM 1509 N N . VAL A 1 189 ? 4.005 3.937 9.755 1.00 98.44 189 VAL A N 1
ATOM 1510 C CA . VAL A 1 189 ? 2.589 3.536 9.691 1.00 98.44 189 VAL A CA 1
ATOM 1511 C C . VAL A 1 189 ? 2.221 2.673 10.893 1.00 98.44 189 VAL A C 1
ATOM 1513 O O . VAL A 1 189 ? 1.219 2.937 11.546 1.00 98.44 189 VAL A O 1
ATOM 1516 N N . TYR A 1 190 ? 3.029 1.664 11.211 1.00 98.44 190 TYR A N 1
ATOM 1517 C CA . TYR A 1 190 ? 2.760 0.759 12.324 1.00 98.44 190 TYR A CA 1
ATOM 1518 C C . TYR A 1 190 ? 2.688 1.501 13.665 1.00 98.44 190 TYR A C 1
ATOM 1520 O O . TYR A 1 190 ? 1.696 1.367 14.379 1.00 98.44 190 TYR A O 1
ATOM 1528 N N . ASN A 1 191 ? 3.685 2.338 13.970 1.00 98.25 191 ASN A N 1
ATOM 1529 C CA . ASN A 1 191 ? 3.696 3.123 15.205 1.00 98.25 191 ASN A CA 1
ATOM 1530 C C . ASN A 1 191 ? 2.470 4.030 15.300 1.00 98.25 191 ASN A C 1
ATOM 1532 O O . ASN A 1 191 ? 1.846 4.098 16.353 1.00 98.25 191 ASN A O 1
ATOM 1536 N N . TYR A 1 192 ? 2.078 4.661 14.192 1.00 97.94 192 TYR A N 1
ATOM 1537 C CA . TYR A 1 192 ? 0.872 5.477 14.149 1.00 97.94 192 TYR A CA 1
ATOM 1538 C C . TYR A 1 192 ? -0.389 4.665 14.491 1.00 97.94 192 TYR A C 1
ATOM 1540 O O . TYR A 1 192 ? -1.202 5.103 15.306 1.00 97.94 192 TYR A O 1
ATOM 1548 N N . LEU A 1 193 ? -0.550 3.470 13.907 1.00 97.12 193 LEU A N 1
ATOM 1549 C CA . LEU A 1 193 ? -1.695 2.599 14.193 1.00 97.12 193 LEU A CA 1
ATOM 1550 C C . LEU A 1 193 ? -1.743 2.196 15.678 1.00 97.12 193 LEU A C 1
ATOM 1552 O O . LEU A 1 193 ? -2.817 2.210 16.280 1.00 97.12 193 LEU A O 1
ATOM 1556 N N . VAL A 1 194 ? -0.588 1.896 16.281 1.00 97.25 194 VAL A N 1
ATOM 1557 C CA . VAL A 1 194 ? -0.470 1.558 17.709 1.00 97.25 194 VAL A CA 1
ATOM 1558 C C . VAL A 1 194 ? -0.770 2.762 18.606 1.00 97.25 194 VAL A C 1
ATOM 1560 O O . VAL A 1 194 ? -1.559 2.650 19.542 1.00 97.25 194 VAL A O 1
ATOM 1563 N N . GLU A 1 195 ? -0.188 3.930 18.327 1.00 96.38 195 GLU A N 1
ATOM 1564 C CA . GLU A 1 195 ? -0.384 5.160 19.113 1.00 96.38 195 GLU A CA 1
ATOM 1565 C C . GLU A 1 195 ? -1.844 5.626 19.115 1.00 96.38 195 GLU A C 1
ATOM 1567 O O . GLU A 1 195 ? -2.320 6.202 20.094 1.00 96.38 195 GLU A O 1
ATOM 1572 N N . LYS A 1 196 ? -2.572 5.351 18.029 1.00 95.19 196 LYS A N 1
ATOM 1573 C CA . LYS A 1 196 ? -4.009 5.617 17.912 1.00 95.19 196 LYS A CA 1
ATOM 1574 C C . LYS A 1 196 ? -4.891 4.533 18.531 1.00 95.19 196 LYS A C 1
ATOM 1576 O O . LYS A 1 196 ? -6.104 4.714 18.574 1.00 95.19 196 LYS A O 1
ATOM 1581 N N . GLY A 1 197 ? -4.311 3.435 19.016 1.00 94.56 197 GLY A N 1
ATOM 1582 C CA . GLY A 1 197 ? -5.053 2.302 19.566 1.00 94.56 197 GLY A CA 1
ATOM 1583 C C . GLY A 1 197 ? -5.899 1.569 18.524 1.00 94.56 197 GLY A C 1
ATOM 1584 O O . GLY A 1 197 ? -6.912 0.972 18.879 1.00 94.56 197 GLY A O 1
ATOM 1585 N N . LEU A 1 198 ? -5.515 1.642 17.245 1.00 93.50 198 LEU A N 1
ATOM 1586 C CA . LEU A 1 198 ? -6.209 0.954 16.155 1.00 93.50 198 LEU A CA 1
ATOM 1587 C C . LEU A 1 198 ? -5.828 -0.535 16.103 1.00 93.50 198 LEU A C 1
ATOM 1589 O O . LEU A 1 198 ? -6.661 -1.359 15.719 1.00 93.50 198 LEU A O 1
ATOM 1593 N N . ILE A 1 199 ? -4.597 -0.872 16.519 1.00 92.31 199 ILE A N 1
ATOM 1594 C CA . ILE A 1 199 ? -4.062 -2.244 16.606 1.00 92.31 199 ILE A CA 1
ATOM 1595 C C . ILE A 1 199 ? -3.353 -2.528 17.930 1.00 92.31 199 ILE A C 1
ATOM 1597 O O . ILE A 1 199 ? -2.753 -1.624 18.553 1.00 92.31 199 ILE A O 1
#

Radius of gyration: 16.53 Å; chains: 1; bounding box: 41×42×40 Å